Protein AF-A0A3A4ZX57-F1 (afdb_monomer)

Foldseek 3Di:
DVVVVVVVVLLVLLPPLSVVLVVLLVVLVVLLVVLVVLLVQQVPQADDLVVLLVCLVVLPQDPGDSHLSSQLSVQLSVVPDVDLVVSLVSSVVSLVVSLVVLCPCLVVLLVSLVVLLVSLQVQLVQLVVQLVVCCVPPNCPCVVSNVSSNSSSVSSNVSSNVSNVVSNVSSVVSVVSSVVVSVVSVVSSVVNNVSSVVVVVVVD

Radius of gyration: 26.68 Å; Cα contacts (8 Å, |Δi|>4): 225; chains: 1; bounding box: 60×40×77 Å

Secondary structure (DSSP, 8-state):
-HHHHHHHHHHHHT-TTHHHHHHHHHHHHHHHHHHHHHHHHHHHTPPPHHHHHHHHHH-PPPS-SSSHHHHHHHHHHHS--S-HHHHHHHHHHHHHHHHHHHHTTHHHHHHHHHHHHHHHHHHHHHHHHHHHHHHHHHGGG-HHHHHHHHHHHHHHHHHHHHHHHHHHHHHHHHHHHHHHHHHHHHHHHHHHHHHHHHHHHH--

Mean predicted aligned error: 5.82 Å

Sequence (204 aa):
MELFGKSIEYFMQGGWVMFPIALCSICMWTLIIERLRALRAMQRGDIEIQEAIAAVRGGAPPRATEGFRARLVRGFLEERSGYPALDRHILKNCALRERARLDERLATISALAAVAPLLGLLGTVIGMIETFNVISVFGTGNAKAMANGISVALITTETGLLVAIPGVFLASTLWRASARLKTQLDEDIVILDRVLRRAAVREV

Nearest PDB structures (foldseek):
  8odt-assembly1_E  TM=7.845E-01  e=1.639E-06  Escherichia coli K-12
  5sv0-assembly1_B  TM=7.472E-01  e=1.107E-04  Escherichia coli DH1
  6ye4-assembly1_C  TM=6.560E-01  e=3.084E-05  Serratia marcescens
  6tyi-assembly1_D  TM=7.604E-01  e=2.853E-04  Escherichia coli K-12
  5sv0-assembly2_J  TM=6.957E-01  e=1.180E-03  Escherichia coli DH1

Solvent-accessible surface area (backbone atoms only — not comparable to full-atom values): 10409 Å² total; per-residue (Å²): 114,70,68,60,55,54,52,52,54,55,47,62,54,23,44,78,55,40,54,60,43,49,52,44,43,53,55,34,52,52,52,49,54,52,48,54,50,49,56,48,42,29,62,73,43,39,63,54,70,69,56,50,52,48,24,70,73,69,70,47,69,60,89,49,70,58,4,57,59,23,41,37,50,37,53,28,62,75,66,54,71,84,43,62,75,58,37,50,51,44,42,52,52,34,46,53,52,53,51,50,62,55,50,61,64,49,65,57,36,42,48,39,22,61,44,25,39,54,50,6,50,51,24,28,56,52,15,48,51,51,23,51,51,44,36,74,76,52,43,84,78,51,56,68,62,34,50,48,18,50,48,16,14,50,46,22,32,54,51,11,41,66,47,14,56,60,33,46,53,51,36,54,52,50,50,53,51,30,53,54,53,44,53,52,50,56,54,50,50,57,54,51,47,52,51,50,53,55,52,51,65,71,79,108

Structure (mmCIF, N/CA/C/O backbone):
data_AF-A0A3A4ZX57-F1
#
_entry.id   AF-A0A3A4ZX57-F1
#
loop_
_atom_site.group_PDB
_atom_site.id
_atom_site.type_symbol
_atom_site.label_atom_id
_atom_site.label_alt_id
_atom_site.label_comp_id
_atom_site.label_asym_id
_atom_site.label_entity_id
_atom_site.label_seq_id
_atom_site.pdbx_PDB_ins_code
_atom_site.Cartn_x
_atom_site.Cartn_y
_atom_site.Cartn_z
_atom_site.occupancy
_atom_site.B_iso_or_equiv
_atom_site.auth_seq_id
_atom_site.auth_comp_id
_atom_site.auth_asym_id
_atom_site.auth_atom_id
_atom_site.pdbx_PDB_model_num
ATOM 1 N N . MET A 1 1 ? -13.254 -24.974 15.194 1.00 57.06 1 MET A N 1
ATOM 2 C CA . MET A 1 1 ? -14.475 -24.145 15.072 1.00 57.06 1 MET A CA 1
ATOM 3 C C . MET A 1 1 ? -14.725 -23.261 16.294 1.00 57.06 1 MET A C 1
ATOM 5 O O . MET A 1 1 ? -15.186 -22.147 16.102 1.00 57.06 1 MET A O 1
ATOM 9 N N . GLU A 1 2 ? -14.343 -23.666 17.511 1.00 66.56 2 GLU A N 1
ATOM 10 C CA . GLU A 1 2 ? -14.519 -22.844 18.729 1.00 66.56 2 GLU A CA 1
ATOM 11 C C . GLU A 1 2 ? -13.786 -21.490 18.712 1.00 66.56 2 GLU A C 1
ATOM 13 O O . GLU A 1 2 ? -14.330 -20.491 19.172 1.00 66.56 2 GLU A O 1
ATOM 18 N N . LEU A 1 3 ? -12.578 -21.427 18.137 1.00 67.25 3 LEU A N 1
ATOM 19 C CA . LEU A 1 3 ? -11.819 -20.173 18.001 1.00 67.25 3 LEU A CA 1
ATOM 20 C C . LEU A 1 3 ? -12.556 -19.133 17.146 1.00 67.25 3 LEU A C 1
ATOM 22 O O . LEU A 1 3 ? -12.563 -17.956 17.483 1.00 67.25 3 LEU A O 1
ATOM 26 N N . PHE A 1 4 ? -13.215 -19.573 16.072 1.00 70.38 4 PHE A N 1
ATOM 27 C CA . PHE A 1 4 ? -13.931 -18.682 15.158 1.00 70.38 4 PHE A CA 1
ATOM 28 C C . PHE A 1 4 ? -15.186 -18.095 15.818 1.00 70.38 4 PHE A C 1
ATOM 30 O O . PHE A 1 4 ? -15.464 -16.910 15.665 1.00 70.38 4 PHE A O 1
ATOM 37 N N . GLY A 1 5 ? -15.895 -18.905 16.613 1.00 70.81 5 GLY A N 1
ATOM 38 C CA . GLY A 1 5 ? -17.026 -18.443 17.421 1.00 70.81 5 GLY A CA 1
ATOM 39 C C . GLY A 1 5 ? -16.611 -17.384 18.445 1.00 70.81 5 GLY A C 1
ATOM 40 O O . GLY A 1 5 ? -17.227 -16.324 18.503 1.00 70.81 5 GLY A O 1
ATOM 41 N N . LYS A 1 6 ? -15.503 -17.615 19.165 1.00 76.62 6 LYS A N 1
ATOM 42 C CA . LYS A 1 6 ? -14.961 -16.643 20.131 1.00 76.62 6 LYS A CA 1
ATOM 43 C C . LYS A 1 6 ? -14.538 -15.323 19.479 1.00 76.62 6 LYS A C 1
ATOM 45 O O . LYS A 1 6 ? -14.761 -14.265 20.055 1.00 76.62 6 LYS A O 1
ATOM 50 N N . SER A 1 7 ? -13.959 -15.358 18.276 1.00 77.25 7 SER A N 1
ATOM 51 C CA . SER A 1 7 ? -13.586 -14.137 17.548 1.00 77.25 7 SER A CA 1
ATOM 52 C C . SER A 1 7 ? -14.797 -13.323 17.089 1.00 77.25 7 SER A C 1
ATOM 54 O O . SER A 1 7 ? -14.757 -12.098 17.150 1.00 77.25 7 SER A O 1
ATOM 56 N N . ILE A 1 8 ? -15.873 -13.984 16.647 1.00 78.75 8 ILE A N 1
ATOM 57 C CA . ILE A 1 8 ? -17.117 -13.304 16.257 1.00 78.75 8 ILE A CA 1
ATOM 58 C C . ILE A 1 8 ? -17.781 -12.673 17.482 1.00 78.75 8 ILE A C 1
ATOM 60 O O . ILE A 1 8 ? -18.197 -11.521 17.420 1.00 78.75 8 ILE A O 1
ATOM 64 N N . GLU A 1 9 ? -17.834 -13.389 18.603 1.00 79.81 9 GLU A N 1
ATOM 65 C CA . GLU A 1 9 ? -18.394 -12.863 19.849 1.00 79.81 9 GLU A CA 1
ATOM 66 C C . GLU A 1 9 ? -17.618 -11.630 20.340 1.00 79.81 9 GLU A C 1
ATOM 68 O O . GLU A 1 9 ? -18.220 -10.599 20.634 1.00 79.81 9 GLU A O 1
ATOM 73 N N . TYR A 1 10 ? -16.283 -11.687 20.313 1.00 82.56 10 TYR A N 1
ATOM 74 C CA . TYR A 1 10 ? -15.415 -10.546 20.621 1.00 82.56 10 TYR A CA 1
ATOM 75 C C . TYR A 1 10 ? -15.636 -9.369 19.651 1.00 82.56 10 TYR A C 1
ATOM 77 O O . TYR A 1 10 ? -15.699 -8.213 20.067 1.00 82.56 10 TYR A O 1
ATOM 85 N N . PHE A 1 11 ? -15.827 -9.645 18.356 1.00 85.00 11 PHE A N 1
ATOM 86 C CA . PHE A 1 11 ? -16.133 -8.616 17.359 1.00 85.00 11 PHE A CA 1
ATOM 87 C C . PHE A 1 11 ? -17.471 -7.922 17.634 1.00 85.00 11 PHE A C 1
ATOM 89 O O . PHE A 1 11 ? -17.565 -6.699 17.546 1.00 85.00 11 PHE A O 1
ATOM 96 N N . MET A 1 12 ? -18.503 -8.684 18.003 1.00 83.69 12 MET A N 1
ATOM 97 C CA . MET A 1 12 ? -19.822 -8.132 18.319 1.00 83.69 12 MET A CA 1
ATOM 98 C C . MET A 1 12 ? -19.813 -7.295 19.607 1.00 83.69 12 MET A C 1
ATOM 100 O O . MET A 1 12 ? -20.586 -6.344 19.711 1.00 83.69 12 MET A O 1
ATOM 104 N N . GLN A 1 13 ? -18.913 -7.587 20.553 1.00 86.00 13 GLN A N 1
ATOM 105 C CA . GLN A 1 13 ? -18.733 -6.790 21.772 1.00 86.00 13 GLN A CA 1
ATOM 106 C C . GLN A 1 13 ? -18.115 -5.409 21.518 1.00 86.00 13 GLN A C 1
ATOM 108 O O . GLN A 1 13 ? -18.373 -4.493 22.288 1.00 86.00 13 GLN A O 1
ATOM 113 N N . GLY A 1 14 ? -17.334 -5.220 20.450 1.00 83.81 14 GLY A N 1
ATOM 114 C CA . GLY A 1 14 ? -16.757 -3.913 20.099 1.00 83.81 14 GLY A CA 1
ATOM 115 C C . GLY A 1 14 ? -17.747 -2.935 19.445 1.00 83.81 14 GLY A C 1
ATOM 116 O O . GLY A 1 14 ? -17.379 -1.813 19.098 1.00 83.81 14 GLY A O 1
ATOM 117 N N . GLY A 1 15 ? -19.006 -3.337 19.256 1.00 88.56 15 GLY A N 1
ATOM 118 C CA . GLY A 1 15 ? -20.046 -2.488 18.681 1.00 88.56 15 GLY A CA 1
ATOM 119 C C . GLY A 1 15 ? -19.819 -2.140 17.204 1.00 88.56 15 GLY A C 1
ATOM 120 O O . GLY A 1 15 ? -19.064 -2.784 16.477 1.00 88.56 15 GLY A O 1
ATOM 121 N N . TRP A 1 16 ? -20.508 -1.101 16.729 1.00 90.31 16 TRP A N 1
ATOM 122 C CA . TRP A 1 16 ? -20.565 -0.774 15.298 1.00 90.31 16 TRP A CA 1
ATOM 123 C C . TRP A 1 16 ? -19.240 -0.242 14.719 1.00 90.31 16 TRP A C 1
ATOM 125 O O . TRP A 1 16 ? -19.002 -0.369 13.519 1.00 90.31 16 TRP A O 1
ATOM 135 N N . VAL A 1 17 ? -18.353 0.315 15.552 1.00 93.25 17 VAL A N 1
ATOM 136 C CA . VAL A 1 17 ? -17.039 0.859 15.143 1.00 93.25 17 VAL A CA 1
ATOM 137 C C . VAL A 1 17 ? -16.089 -0.243 14.653 1.00 93.25 17 VAL A C 1
ATOM 139 O O . VAL A 1 17 ? -15.146 0.012 13.904 1.00 93.25 17 VAL A O 1
ATOM 142 N N . MET A 1 18 ? -16.378 -1.500 14.981 1.00 94.00 18 MET A N 1
ATOM 143 C CA . MET A 1 18 ? -15.609 -2.644 14.500 1.00 94.00 18 MET A CA 1
ATOM 144 C C . MET A 1 18 ? -15.726 -2.843 12.984 1.00 94.00 18 MET A C 1
ATOM 146 O O . MET A 1 18 ? -14.760 -3.261 12.347 1.00 94.00 18 MET A O 1
ATOM 150 N N . PHE A 1 19 ? -16.861 -2.489 12.370 1.00 94.62 19 PHE A N 1
ATOM 151 C CA . PHE A 1 19 ? -17.052 -2.596 10.918 1.00 94.62 19 PHE A CA 1
ATOM 152 C C . PHE A 1 19 ? -16.100 -1.699 10.105 1.00 94.62 19 PHE A C 1
ATOM 154 O O . PHE A 1 19 ? -15.417 -2.229 9.223 1.00 94.62 19 PHE A O 1
ATOM 161 N N . PRO A 1 20 ? -15.977 -0.380 10.368 1.00 95.94 20 PRO A N 1
ATOM 162 C CA . PRO A 1 20 ? -15.007 0.452 9.660 1.00 95.94 20 PRO A CA 1
ATOM 163 C C . PRO A 1 20 ? -13.554 0.058 9.959 1.00 95.94 20 PRO A C 1
ATOM 165 O O . PRO A 1 20 ? -12.726 0.130 9.051 1.00 95.94 20 PRO A O 1
ATOM 168 N N . ILE A 1 21 ? -13.230 -0.418 11.173 1.00 95.56 21 ILE A N 1
ATOM 169 C CA . ILE A 1 21 ? -11.889 -0.95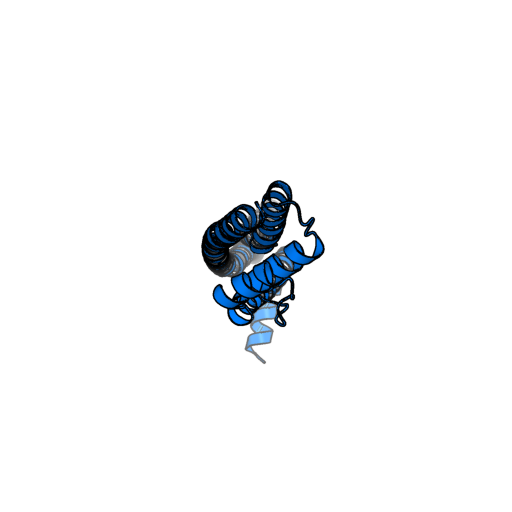7 11.479 1.00 9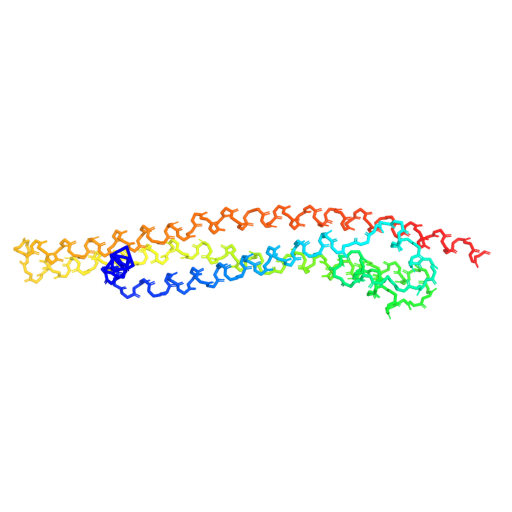5.56 21 ILE A CA 1
ATOM 170 C C . ILE A 1 21 ? -11.600 -2.199 10.623 1.00 95.56 21 ILE A C 1
ATOM 172 O O . ILE A 1 21 ? -10.527 -2.301 10.024 1.00 95.56 21 ILE A O 1
ATOM 176 N N . ALA A 1 22 ? -12.559 -3.121 10.509 1.00 95.62 22 ALA A N 1
ATOM 177 C CA . ALA A 1 22 ? -12.422 -4.316 9.682 1.00 95.62 22 ALA A CA 1
ATOM 178 C C . ALA A 1 22 ? -12.260 -3.970 8.197 1.00 95.62 22 ALA A C 1
ATOM 180 O O . ALA A 1 22 ? -11.372 -4.511 7.538 1.00 95.62 22 ALA A O 1
ATOM 181 N N . LEU A 1 23 ? -13.059 -3.030 7.682 1.00 96.81 23 LEU A N 1
ATOM 182 C CA . LEU A 1 23 ? -12.936 -2.548 6.307 1.00 96.81 23 LEU A CA 1
ATOM 183 C C . LEU A 1 23 ? -11.556 -1.924 6.060 1.00 96.81 23 LEU A C 1
ATOM 185 O O . LEU A 1 23 ? -10.888 -2.282 5.092 1.00 96.81 23 LEU A O 1
ATOM 189 N N . CYS A 1 24 ? -11.101 -1.052 6.965 1.00 96.94 24 CYS A N 1
ATOM 190 C CA . CYS A 1 24 ? -9.769 -0.451 6.911 1.00 96.94 24 CYS A CA 1
ATOM 191 C C . CYS A 1 24 ? -8.674 -1.529 6.865 1.00 96.94 24 CYS A C 1
ATOM 193 O O . CYS A 1 24 ? -7.793 -1.477 6.006 1.00 96.94 24 CYS A O 1
ATOM 195 N N . SER A 1 25 ? -8.777 -2.549 7.722 1.00 97.31 25 SER A N 1
ATOM 196 C CA . SER A 1 25 ? -7.850 -3.683 7.763 1.00 97.31 25 SER A CA 1
ATOM 197 C C . SER A 1 25 ? -7.823 -4.457 6.443 1.00 97.31 25 SER A C 1
ATOM 199 O O . SER A 1 25 ? -6.751 -4.659 5.872 1.00 97.31 25 SER A O 1
ATOM 201 N N . ILE A 1 26 ? -8.987 -4.837 5.906 1.00 97.69 26 ILE A N 1
ATOM 202 C CA . ILE A 1 26 ? -9.089 -5.591 4.647 1.00 97.69 26 ILE A CA 1
ATOM 203 C C . ILE A 1 26 ? -8.513 -4.780 3.481 1.00 97.69 26 ILE A C 1
ATOM 205 O O . ILE A 1 26 ? -7.695 -5.300 2.717 1.00 97.69 26 ILE A O 1
ATOM 209 N N . CYS A 1 27 ? -8.889 -3.504 3.353 1.00 97.88 27 CYS A N 1
ATOM 210 C CA . CYS A 1 27 ? -8.351 -2.614 2.326 1.00 97.88 27 CYS A CA 1
ATOM 211 C C . CYS A 1 27 ? -6.827 -2.485 2.443 1.00 97.88 27 CYS A C 1
ATOM 213 O O . CYS A 1 27 ? -6.113 -2.628 1.450 1.00 97.88 27 CYS A O 1
ATOM 215 N N . MET A 1 28 ? -6.316 -2.274 3.657 1.00 97.69 28 MET A N 1
ATOM 216 C CA . MET A 1 28 ? -4.887 -2.122 3.909 1.00 97.69 28 MET A CA 1
ATOM 217 C C . MET A 1 28 ? -4.111 -3.393 3.549 1.00 97.69 28 MET A C 1
ATOM 219 O O . MET A 1 28 ? -3.129 -3.318 2.812 1.00 97.69 28 MET A O 1
ATOM 223 N N . TRP A 1 29 ? -4.558 -4.564 4.010 1.00 97.62 29 TRP A N 1
ATOM 224 C CA . TRP A 1 29 ? -3.911 -5.842 3.702 1.00 97.62 29 TRP A CA 1
ATOM 225 C C . TRP A 1 29 ? -3.943 -6.166 2.210 1.00 97.62 29 TRP A C 1
ATOM 227 O O . TRP A 1 29 ? -2.938 -6.624 1.664 1.00 97.62 29 TRP A O 1
ATOM 237 N N . THR A 1 30 ? -5.055 -5.874 1.534 1.00 97.75 30 THR A N 1
ATOM 238 C CA . THR A 1 30 ? -5.180 -6.060 0.083 1.00 97.75 30 THR A CA 1
ATOM 239 C C . THR A 1 30 ? -4.142 -5.219 -0.662 1.00 97.75 30 THR A C 1
ATOM 241 O O . THR A 1 30 ? -3.372 -5.756 -1.461 1.00 97.75 30 THR A O 1
ATOM 244 N N . LEU A 1 31 ? -4.040 -3.926 -0.330 1.00 97.38 31 LEU A N 1
ATOM 245 C CA . LEU A 1 31 ? -3.064 -3.015 -0.936 1.00 97.38 31 LEU A CA 1
ATOM 246 C C . LEU A 1 31 ? -1.616 -3.407 -0.613 1.00 97.38 31 LEU A C 1
ATOM 248 O O . LEU A 1 31 ? -0.753 -3.330 -1.487 1.00 97.38 31 LEU A O 1
ATOM 252 N N . ILE A 1 32 ? -1.336 -3.864 0.612 1.00 97.25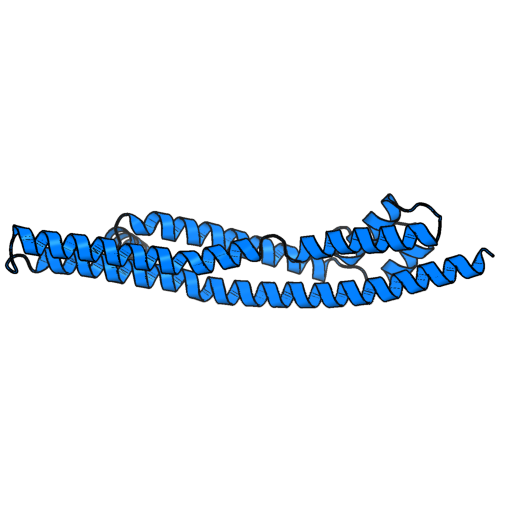 32 ILE A N 1
ATOM 253 C CA . ILE A 1 32 ? -0.007 -4.352 1.008 1.00 97.25 32 ILE A CA 1
ATOM 254 C C . ILE A 1 32 ? 0.402 -5.560 0.165 1.00 97.25 32 ILE A C 1
ATOM 256 O O . ILE A 1 32 ? 1.515 -5.588 -0.363 1.00 97.25 32 ILE A O 1
ATOM 260 N N . ILE A 1 33 ? -0.474 -6.560 0.033 1.00 96.88 33 ILE A N 1
ATOM 261 C CA . ILE A 1 33 ? -0.178 -7.787 -0.718 1.00 96.88 33 ILE A CA 1
ATOM 262 C C . ILE A 1 33 ? 0.045 -7.461 -2.192 1.00 96.88 33 ILE A C 1
ATOM 264 O O . ILE A 1 33 ? 1.017 -7.930 -2.788 1.00 96.88 33 ILE A O 1
ATOM 268 N N . GLU A 1 34 ? -0.829 -6.645 -2.773 1.00 95.69 34 GLU A N 1
ATOM 269 C CA . GLU A 1 34 ? -0.713 -6.221 -4.161 1.00 95.69 34 GLU A CA 1
ATOM 270 C C . GLU A 1 34 ? 0.594 -5.466 -4.406 1.00 95.69 34 GLU A C 1
ATOM 272 O O . GLU A 1 34 ? 1.339 -5.784 -5.336 1.00 95.69 34 GLU A O 1
ATOM 277 N N . ARG A 1 35 ? 0.942 -4.534 -3.513 1.00 95.31 35 ARG A N 1
ATOM 278 C CA . ARG A 1 35 ? 2.176 -3.759 -3.628 1.00 95.31 35 ARG A CA 1
ATOM 279 C C . ARG A 1 35 ? 3.424 -4.613 -3.458 1.00 95.31 35 ARG A C 1
ATOM 281 O O . ARG A 1 35 ? 4.397 -4.438 -4.189 1.00 95.31 35 ARG A O 1
ATOM 288 N N . LEU A 1 36 ? 3.397 -5.556 -2.520 1.00 94.69 36 LEU A N 1
ATOM 289 C CA . LEU A 1 36 ? 4.492 -6.490 -2.298 1.00 94.69 36 LEU A CA 1
ATOM 290 C C . LEU A 1 36 ? 4.722 -7.377 -3.526 1.00 94.69 36 LEU A C 1
ATOM 292 O O . LEU A 1 36 ? 5.870 -7.612 -3.901 1.00 94.69 36 LEU A O 1
ATOM 296 N N . ARG A 1 37 ? 3.645 -7.855 -4.164 1.00 93.12 37 ARG A N 1
ATOM 297 C CA . ARG A 1 37 ? 3.724 -8.623 -5.415 1.00 93.12 37 ARG A CA 1
ATOM 298 C C . ARG A 1 37 ? 4.259 -7.771 -6.559 1.00 93.12 37 ARG A C 1
ATOM 300 O O . ARG A 1 37 ? 5.189 -8.217 -7.221 1.00 93.12 37 ARG A O 1
ATOM 307 N N . ALA A 1 38 ? 3.749 -6.551 -6.729 1.00 91.56 38 ALA A N 1
ATOM 308 C CA . ALA A 1 38 ? 4.212 -5.627 -7.758 1.00 91.56 38 ALA A CA 1
ATOM 309 C C . ALA A 1 38 ? 5.719 -5.363 -7.628 1.00 91.56 38 ALA A C 1
ATOM 311 O O . ALA A 1 38 ? 6.467 -5.672 -8.547 1.00 91.56 38 ALA A O 1
ATOM 312 N N . LEU A 1 39 ? 6.201 -4.906 -6.466 1.00 90.88 39 LEU A N 1
ATOM 313 C CA . LEU A 1 39 ? 7.629 -4.623 -6.262 1.00 90.88 39 LEU A CA 1
ATOM 314 C C . LEU A 1 39 ? 8.517 -5.861 -6.464 1.00 90.88 39 LEU A C 1
ATOM 316 O O . LEU A 1 39 ? 9.602 -5.755 -7.034 1.00 90.88 39 LEU A O 1
ATOM 320 N N . ARG A 1 40 ? 8.059 -7.046 -6.038 1.00 89.38 40 ARG A N 1
ATOM 321 C CA . ARG A 1 40 ? 8.789 -8.304 -6.267 1.00 89.38 40 ARG A CA 1
ATOM 322 C C . ARG A 1 40 ? 8.837 -8.691 -7.744 1.00 89.38 40 ARG A C 1
ATOM 324 O O . ARG A 1 40 ? 9.888 -9.144 -8.190 1.00 89.38 40 ARG A O 1
ATOM 331 N N . ALA A 1 41 ? 7.744 -8.518 -8.486 1.00 87.12 41 ALA A N 1
ATOM 332 C CA . ALA A 1 41 ? 7.704 -8.766 -9.926 1.00 87.12 41 ALA A CA 1
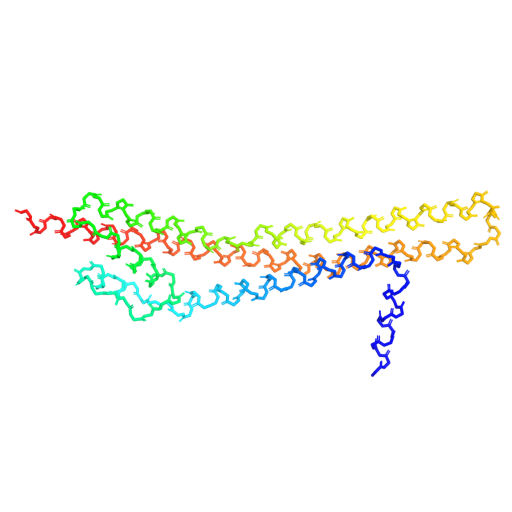ATOM 333 C C . ALA A 1 41 ? 8.648 -7.810 -10.672 1.00 87.12 41 ALA A C 1
ATOM 335 O O . ALA A 1 41 ? 9.449 -8.254 -11.489 1.00 87.12 41 ALA A O 1
ATOM 336 N N . MET A 1 42 ? 8.656 -6.527 -10.289 1.00 85.00 42 MET A N 1
ATOM 337 C CA . MET A 1 42 ? 9.559 -5.521 -10.859 1.00 85.00 42 MET A CA 1
ATOM 338 C C . MET A 1 42 ? 11.041 -5.807 -10.604 1.00 85.00 42 MET A C 1
ATOM 340 O O . MET A 1 42 ? 11.860 -5.408 -11.419 1.00 85.00 42 MET A O 1
ATOM 344 N N . GLN A 1 43 ? 11.387 -6.463 -9.491 1.00 82.38 43 GLN A N 1
ATOM 345 C CA . GLN A 1 43 ? 12.767 -6.852 -9.176 1.00 82.38 43 GLN A CA 1
ATOM 346 C C . GLN A 1 43 ? 13.194 -8.160 -9.839 1.00 82.38 43 GLN A C 1
ATOM 348 O O . GLN A 1 43 ? 14.318 -8.267 -10.314 1.00 82.38 43 GLN A O 1
ATOM 353 N N . ARG A 1 44 ? 12.333 -9.183 -9.819 1.00 79.88 44 ARG A N 1
ATOM 354 C CA . ARG A 1 44 ? 12.686 -10.523 -10.317 1.00 79.88 44 ARG A CA 1
ATOM 355 C C . ARG A 1 44 ? 12.583 -10.648 -11.830 1.00 79.88 44 ARG A C 1
ATOM 357 O O . ARG A 1 44 ? 13.312 -11.442 -12.406 1.00 79.88 44 ARG A O 1
ATOM 364 N N . GLY A 1 45 ? 11.667 -9.910 -12.448 1.00 71.94 45 GLY A N 1
ATOM 365 C CA . GLY A 1 45 ? 11.451 -9.919 -13.892 1.00 71.94 45 GLY A CA 1
ATOM 366 C C . GLY A 1 45 ? 12.280 -8.879 -14.639 1.00 71.94 45 GLY A C 1
ATOM 367 O O . GLY A 1 45 ? 11.932 -8.560 -15.776 1.00 71.94 45 GLY A O 1
ATOM 368 N N . ASP A 1 46 ? 13.300 -8.296 -14.001 1.00 83.75 46 ASP A N 1
ATOM 369 C CA . ASP A 1 46 ? 14.087 -7.236 -14.616 1.00 83.75 46 ASP A CA 1
ATOM 370 C C . ASP A 1 46 ? 15.294 -7.732 -15.391 1.00 83.75 46 ASP A C 1
ATOM 372 O O . ASP A 1 46 ? 15.911 -8.741 -15.057 1.00 83.75 46 ASP A O 1
ATOM 376 N N . ILE A 1 47 ? 15.614 -6.980 -16.438 1.00 87.44 47 ILE A N 1
ATOM 377 C CA . ILE A 1 47 ? 16.769 -7.232 -17.290 1.00 87.44 47 ILE A CA 1
ATOM 378 C C . ILE A 1 47 ? 18.047 -6.722 -16.629 1.00 87.44 47 ILE A C 1
ATOM 380 O O . ILE A 1 47 ? 18.045 -5.809 -15.794 1.00 87.44 47 ILE A O 1
ATOM 384 N N . GLU A 1 48 ? 19.177 -7.286 -17.038 1.00 91.56 48 GLU A N 1
ATOM 385 C CA . GLU A 1 48 ? 20.469 -6.736 -16.657 1.00 91.56 48 GLU A CA 1
ATOM 386 C C . GLU A 1 48 ? 20.717 -5.389 -17.344 1.00 91.56 48 GLU A C 1
ATOM 388 O O . GLU A 1 48 ? 20.261 -5.125 -18.459 1.00 91.56 48 GLU A O 1
ATOM 393 N N . ILE A 1 49 ? 21.519 -4.536 -16.703 1.00 91.31 49 ILE A N 1
ATOM 394 C CA . ILE A 1 49 ? 21.894 -3.234 -17.269 1.00 91.31 49 ILE A CA 1
ATOM 395 C C . ILE A 1 49 ? 22.597 -3.371 -18.631 1.00 91.31 49 ILE A C 1
ATOM 397 O O . ILE A 1 49 ? 22.450 -2.506 -19.489 1.00 91.31 49 ILE A O 1
ATOM 401 N N . GLN A 1 50 ? 23.321 -4.471 -18.873 1.00 90.81 50 GLN A N 1
ATOM 402 C CA . GLN A 1 50 ? 23.975 -4.721 -20.162 1.00 90.81 50 GLN A CA 1
ATOM 403 C C . GLN A 1 50 ? 22.962 -4.946 -21.288 1.00 90.81 50 GLN A C 1
ATOM 405 O O . GLN A 1 50 ? 23.128 -4.405 -22.381 1.00 90.81 50 GLN A O 1
ATOM 410 N N . GLU A 1 51 ? 21.883 -5.679 -21.009 1.00 90.12 51 GLU A N 1
ATOM 411 C CA . GLU A 1 51 ? 20.791 -5.885 -21.960 1.00 90.12 51 GLU A CA 1
ATOM 412 C C . GLU A 1 51 ? 20.039 -4.573 -22.219 1.00 90.12 51 GLU A C 1
ATOM 414 O O . GLU A 1 51 ? 19.751 -4.244 -23.369 1.00 90.12 51 GLU A O 1
ATOM 419 N N . ALA A 1 52 ? 19.824 -3.757 -21.182 1.00 91.12 52 ALA A N 1
ATOM 420 C CA . ALA A 1 52 ? 19.249 -2.420 -21.331 1.00 91.12 52 ALA A CA 1
ATOM 421 C C . ALA A 1 52 ? 20.113 -1.510 -22.229 1.00 91.12 52 ALA A C 1
ATOM 423 O O . ALA A 1 52 ? 19.595 -0.838 -23.124 1.00 91.12 52 ALA A O 1
ATOM 424 N N . ILE A 1 53 ? 21.439 -1.521 -22.047 1.00 92.94 53 ILE A N 1
ATOM 425 C CA . ILE A 1 53 ? 22.384 -0.783 -22.901 1.00 92.94 53 ILE A CA 1
ATOM 426 C C . ILE A 1 53 ? 22.323 -1.289 -24.347 1.00 92.94 53 ILE A C 1
ATOM 428 O O . ILE A 1 53 ? 22.330 -0.479 -25.278 1.00 92.94 53 ILE A O 1
ATOM 432 N N . ALA A 1 54 ? 22.281 -2.609 -24.547 1.00 90.75 54 ALA A N 1
ATOM 433 C CA . ALA A 1 54 ? 22.196 -3.217 -25.872 1.00 90.75 54 ALA A CA 1
ATOM 434 C C . ALA A 1 54 ? 20.897 -2.823 -26.589 1.00 90.75 54 ALA A C 1
ATOM 436 O O . ALA A 1 54 ? 20.946 -2.414 -27.747 1.00 90.75 54 ALA A O 1
ATOM 437 N N . ALA A 1 55 ? 19.765 -2.852 -25.885 1.00 91.12 55 ALA A N 1
ATOM 438 C CA . ALA A 1 55 ? 18.462 -2.449 -26.404 1.00 91.12 55 ALA A CA 1
ATOM 439 C C . ALA A 1 55 ? 18.419 -0.959 -26.789 1.00 91.12 55 ALA A C 1
ATOM 441 O O . ALA A 1 55 ? 17.986 -0.615 -27.888 1.00 91.12 55 ALA A O 1
ATOM 442 N N . VAL A 1 56 ? 18.954 -0.065 -25.949 1.00 90.56 56 VAL A N 1
ATOM 443 C CA . VAL A 1 56 ? 19.032 1.376 -26.262 1.00 90.56 56 VAL A CA 1
ATOM 444 C C . VAL A 1 56 ? 19.920 1.651 -27.482 1.00 90.56 56 VAL A C 1
ATOM 446 O O . VAL A 1 56 ? 19.587 2.498 -28.312 1.00 90.56 56 VAL A O 1
ATOM 449 N N . ARG A 1 57 ? 21.035 0.925 -27.637 1.00 88.38 57 ARG A N 1
ATOM 450 C CA . ARG A 1 57 ? 21.920 1.064 -28.806 1.00 88.38 57 ARG A CA 1
ATOM 451 C C . ARG A 1 57 ? 21.310 0.490 -30.080 1.00 88.38 57 ARG A C 1
ATOM 453 O O . ARG A 1 57 ? 21.359 1.148 -31.110 1.00 88.38 57 ARG A O 1
ATOM 460 N N . GLY A 1 58 ? 20.781 -0.728 -30.004 1.00 85.25 58 GLY A N 1
ATOM 461 C CA . GLY A 1 58 ? 20.289 -1.481 -31.157 1.00 85.25 58 GLY A CA 1
ATOM 462 C C . GLY A 1 58 ? 18.861 -1.139 -31.574 1.00 85.25 58 GLY A C 1
ATOM 463 O O . GLY A 1 58 ? 18.438 -1.553 -32.644 1.00 85.25 58 GLY A O 1
ATOM 464 N N . GLY A 1 59 ? 18.103 -0.421 -30.740 1.00 85.94 59 GLY A N 1
ATOM 465 C CA . GLY A 1 59 ? 16.704 -0.078 -31.011 1.00 85.94 59 GLY A CA 1
ATOM 466 C C . GLY A 1 59 ? 15.723 -1.245 -30.855 1.00 85.94 59 GLY A C 1
ATOM 467 O O . GLY A 1 59 ? 14.530 -1.069 -31.076 1.00 85.94 59 GLY A O 1
ATOM 468 N N . ALA A 1 60 ? 16.200 -2.430 -30.464 1.00 88.00 60 ALA A N 1
ATOM 469 C CA . ALA A 1 60 ? 15.360 -3.598 -30.239 1.00 88.00 60 ALA A CA 1
ATOM 470 C C . ALA A 1 60 ? 14.831 -3.604 -28.793 1.00 88.00 60 ALA A C 1
ATOM 472 O O . ALA A 1 60 ? 15.636 -3.559 -27.859 1.00 88.00 60 ALA A O 1
ATOM 473 N N . PRO A 1 61 ? 13.505 -3.675 -28.573 1.00 86.50 61 PRO A N 1
ATOM 474 C CA . PRO A 1 61 ? 12.945 -3.690 -27.229 1.00 86.50 61 PRO A CA 1
ATOM 475 C C . PRO A 1 61 ? 13.272 -5.002 -26.494 1.00 86.50 61 PRO A C 1
ATOM 477 O O . PRO A 1 61 ? 13.281 -6.071 -27.113 1.00 86.50 61 PRO A O 1
ATOM 480 N N . PRO A 1 62 ? 13.497 -4.951 -25.168 1.00 85.94 62 PRO A N 1
ATOM 481 C CA . PRO A 1 62 ? 13.742 -6.148 -24.373 1.00 85.94 62 PRO A CA 1
ATOM 482 C C . PRO A 1 62 ? 12.516 -7.074 -24.361 1.00 85.94 62 PRO A C 1
ATOM 484 O O . PRO A 1 62 ? 11.361 -6.624 -24.414 1.00 85.94 62 PRO A O 1
ATOM 487 N N . ARG A 1 63 ? 12.773 -8.387 -24.271 1.00 82.25 63 ARG A N 1
ATOM 488 C CA . ARG A 1 63 ? 11.720 -9.420 -24.221 1.00 82.25 63 ARG A CA 1
ATOM 489 C C . ARG A 1 63 ? 10.948 -9.397 -22.904 1.00 82.25 63 ARG A C 1
ATOM 491 O O . ARG A 1 63 ? 9.754 -9.682 -22.903 1.00 82.25 63 ARG A O 1
ATOM 498 N N . ALA A 1 64 ? 11.614 -9.056 -21.803 1.00 83.38 64 ALA A N 1
ATOM 499 C CA . ALA A 1 64 ? 10.957 -8.886 -20.516 1.00 83.38 64 ALA A CA 1
ATOM 500 C C . ALA A 1 64 ? 10.021 -7.665 -20.536 1.00 83.38 64 ALA A C 1
ATOM 502 O O . ALA A 1 64 ? 10.304 -6.655 -21.181 1.00 83.38 64 ALA A O 1
ATOM 503 N N . THR A 1 65 ? 8.905 -7.753 -19.816 1.00 79.88 65 THR A N 1
ATOM 504 C CA . THR A 1 65 ? 7.873 -6.700 -19.766 1.00 79.88 65 THR A CA 1
ATOM 505 C C . THR A 1 65 ? 7.594 -6.194 -18.352 1.00 79.88 65 THR A C 1
ATOM 507 O O . THR A 1 65 ? 7.083 -5.087 -18.184 1.00 79.88 65 THR A O 1
ATOM 510 N N . GLU A 1 66 ? 7.932 -6.976 -17.326 1.00 78.06 66 GLU A N 1
ATOM 511 C CA . GLU A 1 66 ? 7.556 -6.685 -15.937 1.00 78.06 66 GLU A CA 1
ATOM 512 C C . GLU A 1 66 ? 8.639 -5.948 -15.137 1.00 78.06 66 GLU A C 1
ATOM 514 O O . GLU A 1 66 ? 8.326 -5.286 -14.140 1.00 78.06 66 GLU A O 1
ATOM 519 N N . GLY A 1 67 ? 9.891 -6.024 -15.586 1.00 86.88 67 GLY A N 1
ATOM 520 C CA . GLY A 1 67 ? 11.040 -5.338 -15.006 1.00 86.88 67 GLY A CA 1
ATOM 521 C C . GLY A 1 67 ? 10.981 -3.818 -15.113 1.00 86.88 67 GLY A C 1
ATOM 522 O O . GLY A 1 67 ? 10.421 -3.276 -16.070 1.00 86.88 67 GLY A O 1
ATOM 523 N N . PHE A 1 68 ? 11.555 -3.108 -14.138 1.00 88.31 68 PHE A N 1
ATOM 524 C CA . PHE A 1 68 ? 11.582 -1.644 -14.188 1.00 88.31 68 PHE A CA 1
ATOM 525 C C . PHE A 1 68 ? 12.521 -1.116 -15.287 1.00 88.31 68 PHE A C 1
ATOM 527 O O . PHE A 1 68 ? 12.130 -0.192 -16.002 1.00 88.31 68 PHE A O 1
ATOM 534 N N . ARG A 1 69 ? 13.700 -1.723 -15.509 1.00 91.62 69 ARG A N 1
ATOM 535 C CA . ARG A 1 69 ? 14.579 -1.374 -16.642 1.00 91.62 69 ARG A CA 1
ATOM 536 C C . ARG A 1 69 ? 13.941 -1.748 -17.962 1.00 91.62 69 ARG A C 1
ATOM 538 O O . ARG A 1 69 ? 13.993 -0.969 -18.910 1.00 91.62 69 ARG A O 1
ATOM 545 N N . ALA A 1 70 ? 13.312 -2.919 -18.020 1.00 91.25 70 ALA A N 1
ATOM 546 C CA . ALA A 1 70 ? 12.643 -3.379 -19.229 1.00 91.25 70 ALA A CA 1
ATOM 547 C C . ALA A 1 70 ? 11.535 -2.405 -19.671 1.00 91.25 70 ALA A C 1
ATOM 549 O O . ALA A 1 70 ? 11.480 -2.018 -20.841 1.00 91.25 70 ALA A O 1
ATOM 550 N N . ARG A 1 71 ? 10.706 -1.939 -18.726 1.00 91.38 71 ARG A N 1
ATOM 551 C CA . ARG A 1 71 ? 9.697 -0.900 -18.978 1.00 91.38 71 ARG A CA 1
ATOM 552 C C . ARG A 1 71 ? 10.306 0.453 -19.325 1.00 91.38 71 ARG A C 1
ATOM 554 O O . ARG A 1 71 ? 9.829 1.079 -20.267 1.00 91.38 71 ARG A O 1
ATOM 561 N N . LEU A 1 72 ? 11.350 0.885 -18.614 1.00 93.94 72 LEU A N 1
ATOM 562 C CA . LEU A 1 72 ? 12.043 2.143 -18.899 1.00 93.94 72 LEU A CA 1
ATOM 563 C C . LEU A 1 72 ? 12.549 2.184 -20.344 1.00 93.94 72 LEU A C 1
ATOM 565 O O . LEU A 1 72 ? 12.269 3.133 -21.072 1.00 93.94 72 LEU A O 1
ATOM 569 N N . VAL A 1 73 ? 13.285 1.149 -20.756 1.00 94.00 73 VAL A N 1
ATOM 570 C CA . VAL A 1 73 ? 13.875 1.072 -22.095 1.00 94.00 73 VAL A CA 1
ATOM 571 C C . VAL A 1 73 ? 12.792 0.959 -23.157 1.00 94.00 73 VAL A C 1
ATOM 573 O O . VAL A 1 73 ? 12.882 1.631 -24.178 1.00 94.00 73 VAL A O 1
ATOM 576 N N . ARG A 1 74 ? 11.751 0.154 -22.922 1.00 93.06 74 ARG A N 1
ATOM 577 C CA . ARG A 1 74 ? 10.625 0.036 -23.852 1.00 93.06 74 ARG A CA 1
ATOM 578 C C . ARG A 1 74 ? 9.921 1.379 -24.060 1.00 93.06 74 ARG A C 1
ATOM 580 O O . ARG A 1 74 ? 9.785 1.794 -25.203 1.00 93.06 74 ARG A O 1
ATOM 587 N N . GLY A 1 75 ? 9.564 2.080 -22.982 1.00 92.38 75 GLY A N 1
ATOM 588 C CA . GLY A 1 75 ? 8.939 3.403 -23.077 1.00 92.38 75 GLY A CA 1
ATOM 589 C C . GLY A 1 75 ? 9.842 4.432 -23.763 1.00 92.38 75 GLY A C 1
ATOM 590 O O . GLY A 1 75 ? 9.376 5.218 -24.579 1.00 92.38 75 GLY A O 1
ATOM 591 N N . PHE A 1 76 ? 11.154 4.377 -23.508 1.00 94.94 76 PHE A N 1
ATOM 592 C CA . PHE A 1 76 ? 12.119 5.213 -24.220 1.00 94.94 76 PHE A CA 1
ATOM 593 C C . PHE A 1 76 ? 12.153 4.914 -25.726 1.00 94.94 76 PHE A C 1
ATOM 595 O O . PHE A 1 76 ? 12.160 5.846 -26.520 1.00 94.94 76 PHE A O 1
ATOM 602 N N . LEU A 1 77 ? 12.184 3.638 -26.125 1.00 93.31 77 LEU A N 1
ATOM 603 C CA . LEU A 1 77 ? 12.236 3.239 -27.534 1.00 93.31 77 LEU A CA 1
ATOM 604 C C . LEU A 1 77 ? 10.950 3.593 -28.293 1.00 93.31 77 LEU A C 1
ATOM 606 O O . LEU A 1 77 ? 11.034 3.946 -29.464 1.00 93.31 77 LEU A O 1
ATOM 610 N N . GLU A 1 78 ? 9.792 3.532 -27.633 1.00 92.94 78 GLU A N 1
ATOM 611 C CA . GLU A 1 78 ? 8.498 3.941 -28.200 1.00 92.94 78 GLU A CA 1
ATOM 612 C C . GLU A 1 78 ? 8.431 5.450 -28.485 1.00 92.94 78 GLU A C 1
ATOM 614 O O . GLU A 1 78 ? 7.830 5.865 -29.471 1.00 92.94 78 GLU A O 1
ATOM 619 N N . GLU A 1 79 ? 9.072 6.271 -27.649 1.00 93.12 79 GLU A N 1
ATOM 620 C CA . GLU A 1 79 ? 9.092 7.734 -27.786 1.00 93.12 79 GLU A CA 1
ATOM 621 C C . GLU A 1 79 ? 10.361 8.266 -28.475 1.00 93.12 79 GLU A C 1
ATOM 623 O O . GLU A 1 79 ? 10.527 9.480 -28.609 1.00 93.12 79 GLU A O 1
ATOM 628 N N . ARG A 1 80 ? 11.280 7.387 -28.897 1.00 91.19 80 ARG A N 1
ATOM 629 C CA . ARG A 1 80 ? 12.599 7.779 -29.407 1.00 91.19 80 ARG A CA 1
ATOM 630 C C . ARG A 1 80 ? 12.475 8.622 -30.676 1.00 91.19 80 ARG A C 1
ATOM 632 O O . ARG A 1 80 ? 11.866 8.211 -31.658 1.00 91.19 80 ARG A O 1
ATOM 639 N N . SER A 1 81 ? 13.125 9.783 -30.668 1.00 89.00 81 SER A N 1
ATOM 640 C CA . SER A 1 81 ? 13.066 10.765 -31.756 1.00 89.00 81 SER A CA 1
ATOM 641 C C . SER A 1 81 ? 14.220 10.650 -32.754 1.00 89.00 81 SER A C 1
ATOM 643 O O . SER A 1 81 ? 14.124 11.163 -33.864 1.00 89.00 81 SER A O 1
ATOM 645 N N . GLY A 1 82 ? 15.332 10.028 -32.345 1.00 85.56 82 GLY A N 1
ATOM 646 C CA . GLY A 1 82 ? 16.573 9.971 -33.122 1.00 85.56 82 GLY A CA 1
ATOM 647 C C . GLY A 1 82 ? 17.464 11.207 -32.957 1.00 85.56 82 GLY A C 1
ATOM 648 O O . GLY A 1 82 ? 18.635 11.161 -33.318 1.00 85.56 82 GLY A O 1
ATOM 649 N N . TYR A 1 83 ? 16.966 12.290 -32.353 1.00 88.19 83 TYR A N 1
ATOM 650 C CA . TYR A 1 83 ? 17.768 13.474 -32.049 1.00 88.19 83 TYR A CA 1
ATOM 651 C C . TYR A 1 83 ? 18.442 13.329 -30.677 1.00 88.19 83 TYR A C 1
ATOM 653 O O . TYR A 1 83 ? 17.744 13.295 -29.658 1.00 88.19 83 TYR A O 1
ATOM 661 N N . PRO A 1 84 ? 19.787 13.340 -30.579 1.00 85.62 84 PRO A N 1
ATOM 662 C CA . PRO A 1 84 ? 20.474 13.013 -29.328 1.00 85.62 84 PRO A CA 1
ATOM 663 C C . PRO A 1 84 ? 20.135 13.909 -28.132 1.00 85.62 84 PRO A C 1
ATOM 665 O O . PRO A 1 84 ? 20.134 13.459 -26.986 1.00 85.62 84 PRO A O 1
ATOM 668 N N . ALA A 1 85 ? 19.863 15.194 -28.370 1.00 87.00 85 ALA A N 1
ATOM 669 C CA . ALA A 1 85 ? 19.467 16.108 -27.305 1.00 87.00 85 ALA A CA 1
ATOM 670 C C . ALA A 1 85 ? 18.072 15.767 -26.759 1.00 87.00 85 ALA A C 1
ATOM 672 O O . ALA A 1 85 ? 17.896 15.738 -25.540 1.00 87.00 85 ALA A O 1
ATOM 673 N N . LEU A 1 86 ? 17.121 15.470 -27.650 1.00 90.56 86 LEU A N 1
ATOM 674 C CA . LEU A 1 86 ? 15.732 15.174 -27.313 1.00 90.56 86 LEU A CA 1
ATOM 675 C C . LEU A 1 86 ? 15.585 13.778 -26.694 1.00 90.56 86 LEU A C 1
ATOM 677 O O . LEU A 1 86 ? 14.920 13.640 -25.671 1.00 90.56 86 LEU A O 1
ATOM 681 N N . ASP A 1 87 ? 16.299 12.776 -27.211 1.00 92.81 87 ASP A N 1
ATOM 682 C CA . ASP A 1 87 ? 16.297 11.406 -26.680 1.00 92.81 87 ASP A CA 1
ATOM 683 C C . ASP A 1 87 ? 16.725 11.354 -25.199 1.00 92.81 87 ASP A C 1
ATOM 685 O O . ASP A 1 87 ? 16.148 10.618 -24.400 1.00 92.81 87 ASP A O 1
ATOM 689 N 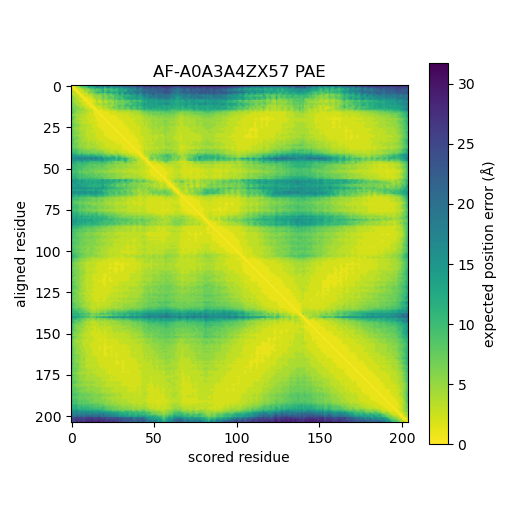N . ARG A 1 88 ? 17.670 12.201 -24.767 1.00 92.69 88 ARG A N 1
ATOM 690 C CA . ARG A 1 88 ? 18.027 12.307 -23.336 1.00 92.69 88 ARG A CA 1
ATOM 691 C C . ARG A 1 88 ? 16.886 12.853 -22.480 1.00 92.69 88 ARG A C 1
ATOM 693 O O . ARG A 1 88 ? 16.713 12.420 -21.340 1.00 92.69 88 ARG A O 1
ATOM 700 N N . HIS A 1 89 ? 16.123 13.815 -22.999 1.00 93.88 89 HIS A N 1
ATOM 701 C CA . HIS A 1 89 ? 14.947 14.335 -22.302 1.00 93.88 89 HIS A CA 1
ATOM 702 C C . HIS A 1 89 ? 13.841 13.281 -22.227 1.00 93.88 89 HIS A C 1
ATOM 704 O O . HIS A 1 89 ? 13.260 13.100 -21.159 1.00 93.88 89 HIS A O 1
ATOM 710 N N . ILE A 1 90 ? 13.617 12.533 -23.309 1.00 94.94 90 ILE A N 1
ATOM 711 C CA . ILE A 1 90 ? 12.662 11.418 -23.352 1.00 94.94 90 ILE A CA 1
ATOM 712 C C . ILE A 1 90 ? 13.032 10.348 -22.318 1.00 94.94 90 ILE A C 1
ATOM 714 O O . ILE A 1 90 ? 12.184 9.954 -21.520 1.00 94.94 90 ILE A O 1
ATOM 718 N N . LEU A 1 91 ? 14.305 9.938 -22.253 1.00 94.81 91 LEU A N 1
ATOM 719 C CA . LEU A 1 91 ? 14.785 8.964 -21.266 1.00 94.81 91 LEU A CA 1
ATOM 720 C C . LEU A 1 91 ? 14.499 9.423 -19.828 1.00 94.81 91 LEU A C 1
ATOM 722 O O . LEU A 1 91 ? 13.960 8.660 -19.025 1.00 94.81 91 LEU A O 1
ATOM 726 N N . LYS A 1 92 ? 14.822 10.681 -19.504 1.00 94.81 92 LYS A N 1
ATOM 727 C CA . LYS A 1 92 ? 14.544 11.260 -18.180 1.00 94.81 92 LYS A CA 1
ATOM 728 C C . LYS A 1 92 ? 13.047 11.311 -17.881 1.00 94.81 92 LYS A C 1
ATOM 730 O O . LYS A 1 92 ? 12.646 10.988 -16.766 1.00 94.81 92 LYS A O 1
ATOM 735 N N . ASN A 1 93 ? 12.220 11.666 -18.861 1.00 95.25 93 ASN A N 1
ATOM 736 C CA . ASN A 1 93 ? 10.766 11.686 -18.707 1.00 95.25 93 ASN A CA 1
ATOM 737 C C . ASN A 1 93 ? 10.200 10.282 -18.457 1.00 95.25 93 ASN A C 1
ATOM 739 O O . ASN A 1 93 ? 9.379 10.109 -17.556 1.00 95.25 93 ASN A O 1
ATOM 743 N N . CYS A 1 94 ? 10.670 9.268 -19.187 1.00 94.69 94 CYS A N 1
ATOM 744 C CA . CYS A 1 94 ? 10.289 7.873 -18.957 1.00 94.69 94 CYS A CA 1
ATOM 745 C C . CYS A 1 94 ? 10.683 7.416 -17.548 1.00 94.69 94 CYS A C 1
ATOM 747 O O . CYS A 1 94 ? 9.881 6.809 -16.837 1.00 94.69 94 CYS A O 1
ATOM 749 N N . ALA A 1 95 ? 11.882 7.785 -17.097 1.00 94.38 95 ALA A N 1
ATOM 750 C CA . ALA A 1 95 ? 12.337 7.467 -15.754 1.00 94.38 95 ALA A CA 1
ATOM 751 C C . ALA A 1 95 ? 11.511 8.149 -14.657 1.00 94.38 95 ALA A C 1
ATOM 753 O O . ALA A 1 95 ? 11.228 7.527 -13.637 1.00 94.38 95 ALA A O 1
ATOM 754 N N . LEU A 1 96 ? 11.055 9.390 -14.862 1.00 94.12 96 LEU A N 1
ATOM 755 C CA . LEU A 1 96 ? 10.138 10.050 -13.927 1.00 94.12 96 LEU A CA 1
ATOM 756 C C . LEU A 1 96 ? 8.815 9.282 -13.783 1.00 94.12 96 LEU A C 1
ATOM 758 O O . LEU A 1 96 ? 8.312 9.141 -12.666 1.00 94.12 96 LEU A O 1
ATOM 762 N N . ARG A 1 97 ? 8.276 8.734 -14.882 1.00 93.38 97 ARG A N 1
ATOM 763 C CA . ARG A 1 97 ? 7.058 7.904 -14.843 1.00 93.38 97 ARG A CA 1
ATOM 764 C C . ARG A 1 97 ? 7.289 6.602 -14.075 1.00 93.38 97 ARG A C 1
ATOM 766 O O . ARG A 1 97 ? 6.484 6.259 -13.210 1.00 93.38 97 ARG A O 1
ATOM 773 N N . GLU A 1 98 ? 8.399 5.907 -14.327 1.00 92.19 98 GLU A N 1
ATOM 774 C CA . GLU A 1 98 ? 8.739 4.688 -13.577 1.00 92.19 98 GLU A CA 1
ATOM 775 C C . GLU A 1 98 ? 9.014 4.991 -12.093 1.00 92.19 98 GLU A C 1
ATOM 777 O O . GLU A 1 98 ? 8.557 4.261 -11.215 1.00 92.19 98 GLU A O 1
ATOM 782 N N . ARG A 1 99 ? 9.649 6.126 -11.778 1.00 93.50 99 ARG A N 1
ATOM 783 C CA . ARG A 1 99 ? 9.863 6.581 -10.396 1.00 93.50 99 ARG A CA 1
ATOM 784 C C . ARG A 1 99 ? 8.548 6.796 -9.648 1.00 93.50 99 ARG A C 1
ATOM 786 O O . ARG A 1 99 ? 8.450 6.401 -8.488 1.00 93.50 99 ARG A O 1
ATOM 793 N N . ALA A 1 100 ? 7.546 7.392 -10.296 1.00 92.31 100 ALA A N 1
ATOM 794 C CA . ALA A 1 100 ? 6.214 7.564 -9.714 1.00 92.31 100 ALA A CA 1
ATOM 795 C C . ALA A 1 100 ? 5.514 6.212 -9.484 1.00 92.31 100 ALA A C 1
ATOM 797 O O . ALA A 1 100 ? 4.920 5.989 -8.428 1.00 92.31 100 ALA A O 1
ATOM 798 N N . ARG A 1 101 ? 5.655 5.263 -10.420 1.00 90.75 101 ARG A N 1
ATOM 799 C CA . ARG A 1 101 ? 5.131 3.892 -10.276 1.00 90.75 101 ARG A CA 1
ATOM 800 C C . ARG A 1 101 ? 5.736 3.143 -9.093 1.00 90.75 101 ARG A C 1
ATOM 802 O O . ARG A 1 101 ? 5.047 2.319 -8.491 1.00 90.75 101 ARG A O 1
ATOM 809 N N . LEU A 1 102 ? 6.986 3.430 -8.716 1.00 91.94 102 LEU A N 1
ATOM 810 C CA . LEU A 1 102 ? 7.640 2.851 -7.533 1.00 91.94 102 LEU A CA 1
ATOM 811 C C . LEU A 1 102 ? 7.036 3.331 -6.196 1.00 91.94 102 LEU A C 1
ATOM 813 O O . LEU A 1 102 ? 7.133 2.607 -5.203 1.00 91.94 102 LEU A O 1
ATOM 817 N N . ASP A 1 103 ? 6.311 4.450 -6.173 1.00 93.19 103 ASP A N 1
ATOM 818 C CA . ASP A 1 103 ? 5.618 4.951 -4.972 1.00 93.19 103 ASP A CA 1
ATOM 819 C C . ASP A 1 103 ? 4.117 4.683 -4.925 1.00 93.19 103 ASP A C 1
ATOM 821 O O . ASP A 1 103 ? 3.476 4.939 -3.902 1.00 93.19 103 ASP A O 1
ATOM 825 N N . GLU A 1 104 ? 3.542 4.183 -6.015 1.00 92.44 104 GLU A N 1
ATOM 826 C CA . GLU A 1 104 ? 2.098 4.012 -6.137 1.00 92.44 104 GLU A CA 1
ATOM 827 C C . GLU A 1 104 ? 1.521 3.261 -4.924 1.00 92.44 104 GLU A C 1
ATOM 829 O O . GLU A 1 104 ? 2.042 2.222 -4.515 1.00 92.44 104 GLU A O 1
ATOM 834 N N . ARG A 1 105 ? 0.438 3.794 -4.343 1.00 93.62 105 ARG A N 1
ATOM 835 C CA . ARG A 1 105 ? -0.311 3.227 -3.199 1.00 93.62 105 ARG A CA 1
ATOM 836 C C . ARG A 1 105 ? 0.431 3.192 -1.858 1.00 93.62 105 ARG A C 1
ATOM 838 O O . ARG A 1 105 ? -0.212 2.912 -0.850 1.00 93.62 105 ARG A O 1
ATOM 845 N N . LEU A 1 106 ? 1.725 3.528 -1.787 1.00 95.12 106 LEU A N 1
ATOM 846 C CA . LEU A 1 106 ? 2.457 3.560 -0.511 1.00 95.12 106 LEU A CA 1
ATOM 847 C C . LEU A 1 106 ? 1.867 4.583 0.462 1.00 95.12 106 LEU A C 1
ATOM 849 O O . LEU A 1 106 ? 1.664 4.270 1.633 1.00 95.12 106 LEU A O 1
ATOM 853 N N . ALA A 1 107 ? 1.528 5.775 -0.037 1.00 95.88 107 ALA A N 1
ATOM 854 C CA . ALA A 1 107 ? 0.882 6.813 0.762 1.00 95.88 107 ALA A CA 1
ATOM 855 C C . ALA A 1 107 ? -0.485 6.357 1.300 1.00 95.88 107 ALA A C 1
ATOM 857 O O . ALA A 1 107 ? -0.789 6.568 2.470 1.00 95.88 107 ALA A O 1
ATOM 858 N N . THR A 1 108 ? -1.282 5.670 0.476 1.00 96.88 108 THR A N 1
ATOM 859 C CA . THR A 1 108 ? -2.590 5.130 0.874 1.00 96.88 108 THR A CA 1
ATOM 860 C C . THR A 1 108 ? -2.455 4.064 1.959 1.00 96.88 108 THR A C 1
ATOM 862 O O . THR A 1 108 ? -3.196 4.097 2.935 1.00 96.88 108 THR A O 1
ATOM 865 N N . ILE A 1 109 ? -1.483 3.151 1.840 1.00 97.12 109 ILE A N 1
ATOM 866 C CA . ILE A 1 109 ? -1.210 2.139 2.872 1.00 97.12 109 ILE A CA 1
ATOM 867 C C . ILE A 1 109 ? -0.813 2.819 4.190 1.00 97.12 109 ILE A C 1
ATOM 869 O O . ILE A 1 109 ? -1.353 2.477 5.241 1.00 97.12 109 ILE A O 1
ATOM 873 N N . SER A 1 110 ? 0.093 3.802 4.139 1.00 97.38 110 SER A N 1
ATOM 874 C CA . SER A 1 110 ? 0.497 4.576 5.318 1.00 97.38 110 SER A CA 1
ATOM 875 C C . SER A 1 110 ? -0.682 5.313 5.959 1.00 97.38 110 SER A C 1
ATOM 877 O O . SER A 1 110 ? -0.797 5.320 7.182 1.00 97.38 110 SER A O 1
ATOM 879 N N . ALA A 1 111 ? -1.578 5.886 5.152 1.00 97.75 111 ALA A N 1
ATOM 880 C CA . ALA A 1 111 ? -2.775 6.559 5.641 1.00 97.75 111 ALA A CA 1
ATOM 881 C C . ALA A 1 111 ? -3.734 5.583 6.338 1.00 97.75 111 ALA A C 1
ATOM 883 O O . ALA A 1 111 ? -4.177 5.864 7.446 1.00 97.75 111 ALA A O 1
ATOM 884 N N . LEU A 1 112 ? -4.008 4.414 5.750 1.00 97.69 112 LEU A N 1
ATOM 885 C CA . LEU A 1 112 ? -4.875 3.400 6.368 1.00 97.69 112 LEU A CA 1
ATOM 886 C C . LEU A 1 112 ? -4.306 2.899 7.703 1.00 97.69 112 LEU A C 1
ATOM 888 O O . LEU A 1 112 ? -5.034 2.814 8.692 1.00 97.69 112 LEU A O 1
ATOM 892 N N . ALA A 1 113 ? -2.995 2.655 7.758 1.00 97.44 113 ALA A N 1
ATOM 893 C CA . ALA A 1 113 ? -2.315 2.266 8.990 1.00 97.44 113 ALA A CA 1
ATOM 894 C C . ALA A 1 113 ? -2.409 3.350 10.082 1.00 97.44 113 ALA A C 1
ATOM 896 O O . ALA A 1 113 ? -2.519 3.020 11.260 1.00 97.44 113 ALA A O 1
ATOM 897 N N . ALA A 1 114 ? -2.402 4.631 9.698 1.00 97.56 114 ALA A N 1
ATOM 898 C CA . ALA A 1 114 ? -2.568 5.760 10.614 1.00 97.56 114 ALA A CA 1
ATOM 899 C C . ALA A 1 114 ? -4.032 6.010 11.021 1.00 97.56 114 ALA A C 1
ATOM 901 O O . ALA A 1 114 ? -4.281 6.501 12.119 1.00 97.56 114 ALA A O 1
ATOM 902 N N . VAL A 1 115 ? -5.005 5.660 10.174 1.00 97.75 115 VAL A N 1
ATOM 903 C CA . VAL A 1 115 ? -6.444 5.809 10.454 1.00 97.75 115 VAL A CA 1
ATOM 904 C C . VAL A 1 115 ? -6.968 4.706 11.377 1.00 97.75 115 VAL A C 1
ATOM 906 O O . VAL A 1 115 ? -7.812 4.980 12.226 1.00 97.75 115 VAL A O 1
ATOM 909 N N . ALA A 1 116 ? -6.456 3.476 11.273 1.00 97.25 116 ALA A N 1
ATOM 910 C CA . ALA A 1 116 ? -6.865 2.355 12.127 1.00 97.25 116 ALA A CA 1
ATOM 911 C C . ALA A 1 116 ? -6.873 2.649 13.653 1.00 97.25 116 ALA A C 1
ATOM 913 O O . ALA A 1 116 ? -7.897 2.388 14.288 1.00 97.25 116 ALA A O 1
ATOM 914 N N . PRO A 1 117 ? -5.821 3.232 14.267 1.00 97.62 117 PRO A N 1
ATOM 915 C CA . PRO A 1 117 ? -5.837 3.557 15.694 1.00 97.62 117 PRO A CA 1
ATOM 916 C C . PRO A 1 117 ? -6.757 4.743 16.015 1.00 97.62 117 PRO A C 1
ATOM 918 O O . PRO A 1 117 ? -7.326 4.789 17.102 1.00 97.62 117 PRO A O 1
ATOM 921 N N . LEU A 1 118 ? -6.959 5.675 15.075 1.00 98.00 118 LEU A N 1
ATOM 922 C CA . LEU A 1 118 ? -7.902 6.788 15.242 1.00 98.00 118 LEU A CA 1
ATOM 923 C C . LEU A 1 118 ? -9.354 6.295 15.272 1.00 98.00 118 LEU A C 1
ATOM 925 O O . LEU A 1 118 ? -10.155 6.806 16.050 1.00 98.00 118 LEU A O 1
ATOM 929 N N . LEU A 1 119 ? -9.688 5.270 14.479 1.00 96.81 119 LEU A N 1
ATOM 930 C CA . LEU A 1 119 ? -10.985 4.591 14.558 1.00 96.81 119 LEU A CA 1
ATOM 931 C C . LEU A 1 119 ? -11.165 3.865 15.899 1.00 96.81 119 LEU A C 1
ATOM 933 O O . LEU A 1 119 ? -12.247 3.915 16.474 1.00 96.81 119 LEU A O 1
ATOM 937 N N . GLY A 1 120 ? -10.110 3.239 16.428 1.00 96.00 120 GLY A N 1
ATOM 938 C CA . GLY A 1 120 ? -10.141 2.646 17.769 1.00 96.00 120 GLY A CA 1
ATOM 939 C C . GLY A 1 120 ? -10.378 3.689 18.866 1.00 96.00 120 GLY A C 1
ATOM 940 O O . GLY A 1 120 ? -11.241 3.508 19.720 1.00 96.00 120 GLY A O 1
ATOM 941 N N . LEU A 1 121 ? -9.688 4.830 18.784 1.00 97.06 121 LEU A N 1
ATOM 942 C CA . LEU A 1 121 ? -9.902 5.969 19.679 1.00 97.06 121 LEU A CA 1
ATOM 943 C C . LEU A 1 121 ? -11.326 6.540 19.562 1.00 97.06 121 LEU A C 1
ATOM 945 O O . LEU A 1 121 ? -11.927 6.905 20.564 1.00 97.06 121 LEU A O 1
ATOM 949 N N . LEU A 1 122 ? -11.906 6.593 18.362 1.00 96.19 122 LEU A N 1
ATOM 950 C CA . LEU A 1 122 ? -13.311 6.977 18.197 1.00 96.19 122 LEU A CA 1
ATOM 951 C C . LEU A 1 122 ? -14.244 6.015 18.953 1.00 96.19 122 LEU A C 1
ATOM 953 O O . LEU A 1 122 ? -15.196 6.455 19.597 1.00 96.19 122 LEU A O 1
ATOM 957 N N . GLY A 1 123 ? -13.945 4.715 18.915 1.00 95.12 123 GLY A N 1
ATOM 958 C CA . GLY A 1 123 ? -14.664 3.700 19.680 1.00 95.12 123 GLY A CA 1
ATOM 959 C C . GLY A 1 123 ? -14.617 3.933 21.190 1.00 95.12 123 GLY A C 1
ATOM 960 O O . GLY A 1 123 ? -15.634 3.740 21.860 1.00 95.12 123 GLY A O 1
ATOM 961 N N . THR A 1 124 ? -13.504 4.445 21.730 1.00 95.75 124 THR A N 1
ATOM 962 C CA . THR A 1 124 ? -13.432 4.771 23.166 1.00 95.75 124 THR A CA 1
ATOM 963 C C . THR A 1 124 ? -14.317 5.930 23.542 1.00 95.75 124 THR A C 1
ATOM 965 O O . THR A 1 124 ? -15.011 5.861 24.553 1.00 95.75 124 THR A O 1
ATOM 968 N N . VAL A 1 125 ? -14.327 6.977 22.718 1.00 96.50 125 VAL A N 1
ATOM 969 C CA . VAL A 1 125 ? -15.175 8.145 22.942 1.00 96.50 125 VAL A CA 1
ATOM 970 C C . VAL A 1 125 ? -16.639 7.712 22.966 1.00 96.50 125 VAL A C 1
ATOM 972 O O . VAL A 1 125 ? -17.366 8.077 23.886 1.00 96.50 125 VAL A O 1
ATOM 975 N N . ILE A 1 126 ? -17.055 6.868 22.020 1.00 94.38 126 ILE A N 1
ATOM 976 C CA . ILE A 1 126 ? -18.427 6.350 21.956 1.00 94.38 126 ILE A CA 1
ATOM 977 C C . ILE A 1 126 ? -18.760 5.485 23.182 1.00 94.38 126 ILE A C 1
ATOM 979 O O . ILE A 1 126 ? -19.780 5.726 23.827 1.00 94.38 126 ILE A O 1
ATOM 983 N N . GLY A 1 127 ? -17.902 4.526 23.547 1.00 94.50 127 GLY A N 1
ATOM 984 C CA . GLY A 1 127 ? -18.141 3.648 24.702 1.00 94.50 127 GLY A CA 1
ATOM 985 C C . GLY A 1 127 ? -18.167 4.399 26.039 1.00 94.50 127 GLY A C 1
ATOM 986 O O . GLY A 1 127 ? -18.978 4.103 26.921 1.00 94.50 127 GLY A O 1
ATOM 987 N N . MET A 1 128 ? -17.340 5.438 26.183 1.00 95.69 128 MET A N 1
ATOM 988 C CA . MET A 1 128 ? -17.365 6.310 27.359 1.00 95.69 128 MET A CA 1
ATOM 989 C C . MET A 1 128 ? -18.622 7.183 27.404 1.00 95.69 128 MET A C 1
ATOM 991 O O . MET A 1 128 ? -19.196 7.337 28.480 1.00 95.69 128 MET A O 1
ATOM 995 N N . ILE A 1 129 ? -19.100 7.702 26.267 1.00 94.94 129 ILE A N 1
ATOM 996 C CA . ILE A 1 129 ? -20.387 8.418 26.196 1.00 94.94 129 ILE A CA 1
ATOM 997 C C . ILE A 1 129 ? -21.534 7.502 26.643 1.00 94.94 129 ILE A C 1
ATOM 999 O O . ILE A 1 129 ? -22.367 7.912 27.450 1.00 94.94 129 ILE A O 1
ATOM 1003 N N . GLU A 1 130 ? -21.560 6.251 26.179 1.00 92.00 130 GLU A N 1
ATOM 1004 C CA . GLU A 1 130 ? -22.570 5.270 26.594 1.00 92.00 130 GLU A CA 1
ATOM 1005 C C . GLU A 1 130 ? -22.499 4.982 28.101 1.00 92.00 130 GLU A C 1
ATOM 1007 O O . GLU A 1 130 ? -23.518 4.998 28.792 1.00 92.00 130 GLU A O 1
ATOM 1012 N N . THR A 1 131 ? -21.287 4.829 28.638 1.00 93.94 131 THR A N 1
ATOM 1013 C CA . THR A 1 131 ? -21.058 4.629 30.076 1.00 93.94 131 THR A CA 1
ATOM 1014 C C . THR A 1 131 ? -21.581 5.809 30.904 1.00 93.94 131 THR A C 1
ATOM 1016 O O . THR A 1 131 ? -22.279 5.604 31.898 1.00 93.94 131 THR A O 1
ATOM 1019 N N . PHE A 1 132 ? -21.301 7.050 30.492 1.00 95.00 132 PHE A N 1
ATOM 1020 C CA . PHE A 1 132 ? -21.797 8.244 31.185 1.00 95.00 132 PHE A CA 1
ATOM 1021 C C . PHE A 1 132 ? -23.317 8.406 31.085 1.00 95.00 132 PHE A C 1
ATOM 1023 O O . PHE A 1 132 ? -23.934 8.855 32.049 1.00 95.00 132 PHE A O 1
ATOM 1030 N N . ASN A 1 133 ? -23.934 7.989 29.977 1.00 94.12 133 ASN A N 1
ATOM 1031 C CA . ASN A 1 133 ? -25.392 7.965 29.848 1.00 94.12 133 ASN A CA 1
ATOM 1032 C C . ASN A 1 133 ? -26.042 6.958 30.808 1.00 94.12 133 ASN A C 1
ATOM 1034 O O . ASN A 1 133 ? -27.084 7.242 31.392 1.00 94.12 133 ASN A O 1
ATOM 1038 N N . VAL A 1 134 ? -25.421 5.794 31.028 1.00 93.31 134 VAL A N 1
ATOM 1039 C CA . VAL A 1 134 ? -25.898 4.842 32.046 1.00 93.31 134 VAL A CA 1
ATOM 1040 C C . VAL A 1 134 ? -25.824 5.469 33.438 1.00 93.31 134 VAL A C 1
ATOM 1042 O O . VAL A 1 134 ? -26.786 5.371 34.198 1.00 93.31 134 VAL A O 1
ATOM 1045 N N . ILE A 1 135 ? -24.715 6.148 33.751 1.00 94.69 135 ILE A N 1
ATOM 1046 C CA . ILE A 1 135 ? -24.528 6.826 35.040 1.00 94.69 135 ILE A CA 1
ATOM 1047 C C . ILE A 1 135 ? -25.560 7.943 35.238 1.00 94.69 135 ILE A C 1
ATOM 1049 O O . ILE A 1 135 ? -26.087 8.095 36.337 1.00 94.69 135 ILE A O 1
ATOM 1053 N N . SER A 1 136 ? -25.869 8.727 34.204 1.00 94.69 136 SER A N 1
ATOM 1054 C CA . SER A 1 136 ? -26.807 9.847 34.333 1.00 94.69 136 SER A CA 1
ATOM 1055 C C . SER A 1 136 ? -28.248 9.389 34.573 1.00 94.69 136 SER A C 1
ATOM 1057 O O . SER A 1 136 ? -28.970 10.035 35.329 1.00 94.69 136 SER A O 1
ATOM 1059 N N . VAL A 1 137 ? -28.659 8.267 33.972 1.00 93.62 137 VAL A N 1
ATOM 1060 C CA . VAL A 1 137 ? -30.032 7.743 34.075 1.00 93.62 137 VAL A CA 1
ATOM 1061 C C . VAL A 1 137 ? -30.220 6.840 35.295 1.00 93.62 137 VAL A C 1
ATOM 1063 O O . VAL A 1 137 ? -31.237 6.929 35.979 1.00 93.62 137 VAL A O 1
ATOM 1066 N N . PHE A 1 138 ? -29.256 5.961 35.576 1.00 91.44 138 PHE A N 1
ATOM 1067 C CA . PHE A 1 138 ? -29.382 4.905 36.590 1.00 91.44 138 PHE A CA 1
ATOM 1068 C C . PHE A 1 138 ? -28.449 5.096 37.795 1.00 91.44 138 PHE A C 1
ATOM 1070 O O . PHE A 1 138 ? -28.383 4.229 38.673 1.00 91.44 138 PHE A O 1
ATOM 1077 N N . GLY A 1 139 ? -27.703 6.204 37.849 1.00 89.75 139 GLY A N 1
ATOM 1078 C CA . GLY A 1 139 ? -26.634 6.388 38.824 1.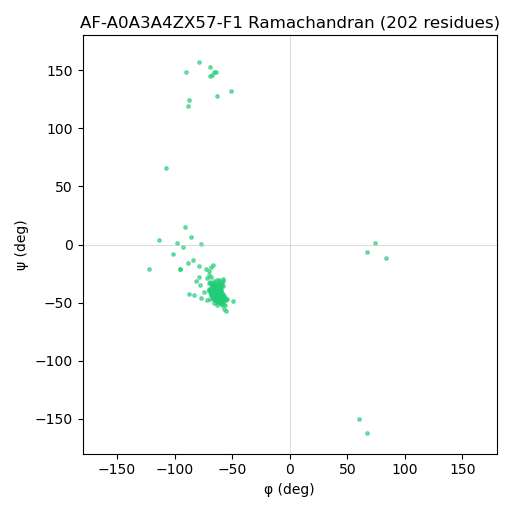00 89.75 139 GLY A CA 1
ATOM 1079 C C . GLY A 1 139 ? -25.563 5.305 38.681 1.00 89.75 139 GLY A C 1
ATOM 1080 O O . GLY A 1 139 ? -25.356 4.716 37.623 1.00 89.75 139 GLY A O 1
ATOM 1081 N N . THR A 1 140 ? -24.905 4.971 39.784 1.00 89.00 140 THR A N 1
ATOM 1082 C CA . THR A 1 140 ? -23.920 3.878 39.831 1.00 89.00 140 THR A CA 1
ATOM 1083 C C . THR A 1 140 ? -24.551 2.503 40.088 1.00 89.00 140 THR A C 1
ATOM 1085 O O . THR A 1 140 ? -23.837 1.517 40.258 1.00 89.00 140 THR A O 1
ATOM 1088 N N . GLY A 1 141 ? -25.888 2.411 40.109 1.00 85.88 141 GLY A N 1
ATOM 1089 C CA . GLY A 1 141 ? -26.615 1.185 40.449 1.00 85.88 141 GLY A CA 1
ATOM 1090 C C . GLY A 1 141 ? -26.566 0.095 39.372 1.00 85.88 141 GLY A C 1
ATOM 1091 O O . GLY A 1 141 ? -26.753 -1.079 39.685 1.00 85.88 141 GLY A O 1
ATOM 1092 N N . ASN A 1 142 ? -26.278 0.447 38.112 1.00 89.56 142 ASN A N 1
ATOM 1093 C CA . ASN A 1 142 ? -26.200 -0.500 36.994 1.00 89.56 142 ASN A CA 1
ATOM 1094 C C . ASN A 1 142 ? -24.751 -0.744 36.536 1.00 89.56 142 ASN A C 1
ATOM 1096 O O . ASN A 1 142 ? -24.356 -0.414 35.415 1.00 89.56 142 ASN A O 1
ATOM 1100 N N . ALA A 1 143 ? -23.955 -1.362 37.412 1.00 91.25 143 ALA A N 1
ATOM 1101 C CA . ALA A 1 143 ? -22.540 -1.642 37.160 1.00 91.25 143 ALA A CA 1
ATOM 1102 C C . ALA A 1 143 ? -22.292 -2.498 35.901 1.00 91.25 143 ALA A C 1
ATOM 1104 O O . ALA A 1 143 ? -21.283 -2.318 35.223 1.00 91.25 143 ALA A O 1
ATOM 1105 N N . LYS A 1 144 ? -23.217 -3.405 35.550 1.00 91.38 144 LYS A N 1
ATOM 1106 C CA . LYS A 1 144 ? -23.084 -4.264 34.362 1.00 91.38 144 LYS A CA 1
ATOM 1107 C C . LYS A 1 144 ? -23.151 -3.456 33.064 1.00 91.38 144 LYS A C 1
ATOM 1109 O O . LYS A 1 144 ? -22.321 -3.656 32.184 1.00 91.38 144 LYS A O 1
ATOM 1114 N N . ALA A 1 145 ? -24.111 -2.539 32.947 1.00 89.06 145 ALA A N 1
ATOM 1115 C CA . ALA A 1 145 ? -24.223 -1.692 31.762 1.00 89.06 145 ALA A CA 1
ATOM 1116 C C . ALA A 1 145 ? -23.031 -0.727 31.639 1.00 89.06 145 ALA A C 1
ATOM 1118 O O . ALA A 1 145 ? -22.510 -0.536 30.544 1.00 89.06 145 ALA A O 1
ATOM 1119 N N . MET A 1 146 ? -22.532 -0.200 32.763 1.00 92.00 146 MET A N 1
ATOM 1120 C CA . MET A 1 146 ? -21.302 0.601 32.777 1.00 92.00 146 MET A CA 1
ATOM 1121 C C . MET A 1 146 ? -20.086 -0.202 32.293 1.00 92.00 146 MET A C 1
ATOM 1123 O O . MET A 1 146 ? -19.326 0.269 31.450 1.00 92.00 146 MET A O 1
ATOM 1127 N N . ALA A 1 147 ? -19.916 -1.431 32.790 1.00 92.69 147 ALA A N 1
ATOM 1128 C CA . ALA A 1 147 ? -18.819 -2.305 32.383 1.00 92.69 147 ALA A CA 1
ATOM 1129 C C . ALA A 1 147 ? -18.863 -2.638 30.882 1.00 92.69 147 ALA A C 1
ATOM 1131 O O . ALA A 1 147 ? -17.813 -2.713 30.248 1.00 92.69 147 ALA A O 1
ATOM 1132 N N . ASN A 1 148 ? -20.059 -2.776 30.299 1.00 91.19 148 ASN A N 1
ATOM 1133 C CA . ASN A 1 148 ? -20.212 -3.003 28.862 1.00 91.19 148 ASN A CA 1
ATOM 1134 C C . ASN A 1 148 ? -19.673 -1.829 28.028 1.00 91.19 148 ASN A C 1
ATOM 1136 O O . ASN A 1 148 ? -18.888 -2.064 27.113 1.00 91.19 148 ASN A O 1
ATOM 1140 N N . GLY A 1 149 ? -20.029 -0.580 28.356 1.00 91.12 149 GLY A N 1
ATOM 1141 C CA . GLY A 1 149 ? -19.545 0.598 27.620 1.00 91.12 149 GLY A CA 1
ATOM 1142 C C . GLY A 1 149 ? -18.021 0.762 27.696 1.00 91.12 149 GLY A C 1
ATOM 1143 O O . GLY A 1 149 ? -17.362 1.039 26.691 1.00 91.12 149 GLY A O 1
ATOM 1144 N N . ILE A 1 150 ? -17.436 0.484 28.866 1.00 94.19 150 ILE A N 1
ATOM 1145 C CA . ILE A 1 150 ? -15.976 0.452 29.051 1.00 94.19 150 ILE A CA 1
ATOM 1146 C C . ILE A 1 150 ? -15.344 -0.679 28.223 1.00 94.19 150 ILE A C 1
ATOM 1148 O O . ILE A 1 150 ? -14.313 -0.477 27.584 1.00 94.19 150 ILE A O 1
ATOM 1152 N N . SER A 1 151 ? -15.957 -1.865 28.194 1.00 93.75 151 SER A N 1
ATOM 1153 C CA . SER A 1 151 ? -15.452 -2.992 27.403 1.00 93.75 151 SER A CA 1
ATOM 1154 C C . SER A 1 151 ? -15.453 -2.679 25.906 1.00 93.75 151 SER A C 1
ATOM 1156 O O . SER A 1 151 ? -14.460 -2.947 25.234 1.00 93.75 151 SER A O 1
ATOM 1158 N N . VAL A 1 152 ? -16.522 -2.062 25.386 1.00 92.56 152 VAL A N 1
ATOM 1159 C CA . VAL A 1 152 ? -16.607 -1.612 23.984 1.00 92.56 152 VAL A CA 1
ATOM 1160 C C . VAL A 1 152 ? -15.444 -0.667 23.658 1.00 92.56 152 VAL A C 1
ATOM 1162 O O . VAL A 1 152 ? -14.757 -0.834 22.646 1.00 92.56 152 VAL A O 1
ATOM 1165 N N . ALA A 1 153 ? -15.179 0.301 24.541 1.00 94.56 153 ALA A N 1
ATOM 1166 C CA . ALA A 1 153 ? -14.087 1.260 24.389 1.00 94.56 153 ALA A CA 1
ATOM 1167 C C . ALA A 1 153 ? -12.703 0.583 24.319 1.00 94.56 153 ALA A C 1
ATOM 1169 O O . ALA A 1 153 ? -11.874 0.916 23.469 1.00 94.56 153 ALA A O 1
ATOM 1170 N N . LEU A 1 154 ? -12.447 -0.389 25.194 1.00 95.31 154 LEU A N 1
ATOM 1171 C CA . LEU A 1 154 ? -11.165 -1.096 25.232 1.00 95.31 154 LEU A CA 1
ATOM 1172 C C . LEU A 1 154 ? -10.969 -1.996 24.006 1.00 95.31 154 LEU A C 1
ATOM 1174 O O . LEU A 1 154 ? -9.926 -1.919 23.357 1.00 95.31 154 LEU A O 1
ATOM 1178 N N . ILE A 1 155 ? -11.989 -2.781 23.645 1.00 94.94 155 ILE A N 1
ATOM 1179 C CA . ILE A 1 155 ? -11.942 -3.722 22.515 1.00 94.94 155 ILE A CA 1
ATOM 1180 C C . ILE A 1 155 ? -11.691 -2.987 21.193 1.00 94.94 155 ILE A C 1
ATOM 1182 O O . ILE A 1 155 ? -10.864 -3.407 20.379 1.00 94.94 155 ILE A O 1
ATOM 1186 N N . THR A 1 156 ? -12.370 -1.859 20.975 1.00 95.06 156 THR A N 1
ATOM 1187 C CA . THR A 1 156 ? -12.201 -1.058 19.751 1.00 95.06 156 THR A CA 1
ATOM 1188 C C . THR A 1 156 ? -10.793 -0.469 19.636 1.00 95.06 156 THR A C 1
ATOM 1190 O O . THR A 1 156 ? -10.207 -0.494 18.551 1.00 95.06 156 THR A O 1
ATOM 1193 N N . THR A 1 157 ? -10.203 -0.014 20.746 1.00 96.38 157 THR A N 1
ATOM 1194 C CA . THR A 1 157 ? -8.814 0.485 20.779 1.00 96.38 157 THR A CA 1
ATOM 1195 C C . THR A 1 157 ? -7.807 -0.608 20.500 1.00 96.38 157 THR A C 1
ATOM 1197 O O . THR A 1 157 ? -6.932 -0.439 19.650 1.00 96.38 157 THR A O 1
ATOM 1200 N N . GLU A 1 158 ? -7.935 -1.729 21.209 1.00 96.31 158 GLU A N 1
ATOM 1201 C CA . GLU A 1 158 ? -7.062 -2.885 21.046 1.00 96.31 158 GLU A CA 1
ATOM 1202 C C . GLU A 1 158 ? -7.064 -3.347 19.587 1.00 96.31 158 GLU A C 1
ATOM 1204 O O . GLU A 1 158 ? -6.007 -3.492 18.971 1.00 96.31 158 GLU A O 1
ATOM 1209 N N . THR A 1 159 ? -8.252 -3.472 18.993 1.00 95.69 159 THR A N 1
ATOM 1210 C CA . THR A 1 159 ? -8.406 -3.896 17.598 1.00 95.69 159 THR A CA 1
ATOM 1211 C C . THR A 1 159 ? -7.799 -2.881 16.626 1.00 95.69 159 THR A C 1
ATOM 1213 O O . THR A 1 159 ? -7.094 -3.267 15.692 1.00 95.69 159 THR A O 1
ATOM 1216 N N . GLY A 1 160 ? -8.015 -1.579 16.849 1.00 96.75 160 GLY A N 1
ATOM 1217 C CA . GLY A 1 160 ? -7.407 -0.521 16.040 1.00 96.75 160 GLY A CA 1
ATOM 1218 C C . GLY A 1 160 ? -5.877 -0.584 16.053 1.00 96.75 160 GLY A C 1
ATOM 1219 O O . GLY A 1 160 ? -5.244 -0.496 14.999 1.00 96.75 160 GLY A O 1
ATOM 1220 N N . LEU A 1 161 ? -5.277 -0.816 17.225 1.00 97.75 161 LEU A N 1
ATOM 1221 C CA . LEU A 1 161 ? -3.830 -0.990 17.378 1.00 97.75 161 LEU A CA 1
ATOM 1222 C C . LEU A 1 161 ? -3.323 -2.276 16.717 1.00 97.75 161 LEU A C 1
ATOM 1224 O O . LEU A 1 161 ? -2.295 -2.248 16.038 1.00 97.75 161 LEU A O 1
ATOM 1228 N N . LEU A 1 162 ? -4.054 -3.383 16.858 1.00 96.69 162 LEU A N 1
ATOM 1229 C CA . LEU A 1 162 ? -3.703 -4.672 16.260 1.00 96.69 162 LEU A CA 1
ATOM 1230 C C . LEU A 1 162 ? -3.651 -4.602 14.728 1.00 96.69 162 LEU A C 1
ATOM 1232 O O . LEU A 1 162 ? -2.824 -5.269 14.107 1.00 96.69 162 LEU A O 1
ATOM 1236 N N . VAL A 1 163 ? -4.480 -3.755 14.114 1.00 96.88 163 VAL A N 1
ATOM 1237 C CA . VAL A 1 163 ? -4.410 -3.445 12.678 1.00 96.88 163 VAL A CA 1
ATOM 1238 C C . VAL A 1 163 ? -3.254 -2.480 12.378 1.00 96.88 163 VAL A C 1
ATOM 1240 O O . VAL A 1 163 ? -2.475 -2.714 11.453 1.00 96.88 163 VAL A O 1
ATOM 1243 N N . ALA A 1 164 ? -3.101 -1.413 13.164 1.00 97.88 164 ALA A N 1
ATOM 1244 C CA . ALA A 1 164 ? -2.128 -0.349 12.916 1.00 97.88 164 ALA A CA 1
ATOM 1245 C C . ALA A 1 164 ? -0.667 -0.823 12.962 1.00 97.88 164 ALA A C 1
ATOM 1247 O O . ALA A 1 164 ? 0.117 -0.498 12.071 1.00 97.88 164 ALA A O 1
ATOM 1248 N N . ILE A 1 165 ? -0.296 -1.598 13.986 1.00 97.75 165 ILE A N 1
ATOM 1249 C CA . ILE A 1 165 ? 1.087 -2.031 14.244 1.00 97.75 165 ILE A CA 1
ATOM 1250 C C . ILE A 1 165 ? 1.705 -2.751 13.029 1.00 97.75 165 ILE A C 1
ATOM 1252 O O . ILE A 1 165 ? 2.732 -2.284 12.517 1.00 97.75 165 ILE A O 1
ATOM 1256 N N . PRO A 1 166 ? 1.114 -3.847 12.509 1.00 97.06 166 PRO A N 1
ATOM 1257 C CA . PRO A 1 166 ? 1.643 -4.502 11.318 1.00 97.06 166 PRO A CA 1
ATOM 1258 C C . PRO A 1 166 ? 1.542 -3.604 10.080 1.00 97.06 166 PRO A C 1
ATOM 1260 O O . PRO A 1 166 ? 2.451 -3.623 9.249 1.00 97.06 166 PRO A O 1
ATOM 1263 N N . GLY A 1 167 ? 0.490 -2.782 9.969 1.00 97.19 167 GLY A N 1
ATOM 1264 C CA . GLY A 1 167 ? 0.303 -1.838 8.867 1.00 97.19 167 GLY A CA 1
ATOM 1265 C C . GLY A 1 167 ? 1.457 -0.842 8.732 1.00 97.19 167 GLY A C 1
ATOM 1266 O O . GLY A 1 167 ? 2.055 -0.726 7.662 1.00 97.19 167 GLY A O 1
ATOM 1267 N N . VAL A 1 168 ? 1.832 -0.177 9.829 1.00 97.75 168 VAL A N 1
ATOM 1268 C CA . VAL A 1 168 ? 2.948 0.782 9.870 1.00 97.75 168 VAL A CA 1
ATOM 1269 C C . VAL A 1 168 ? 4.274 0.083 9.580 1.00 97.75 168 VAL A C 1
ATOM 1271 O O . VAL A 1 168 ? 5.077 0.575 8.777 1.00 97.75 168 VAL A O 1
ATOM 1274 N N . PHE A 1 169 ? 4.506 -1.088 10.183 1.00 97.81 169 PHE A N 1
ATOM 1275 C CA . PHE A 1 169 ? 5.728 -1.853 9.950 1.00 97.81 169 PHE A CA 1
ATOM 1276 C C . PHE A 1 169 ? 5.883 -2.210 8.467 1.00 97.81 169 PHE A C 1
ATOM 1278 O O . PHE A 1 169 ? 6.907 -1.888 7.853 1.00 97.81 169 PHE A O 1
ATOM 1285 N N . LEU A 1 170 ? 4.851 -2.798 7.860 1.00 97.38 170 LEU A N 1
ATOM 1286 C CA . LEU A 1 170 ? 4.869 -3.207 6.458 1.00 97.38 170 LEU A CA 1
ATOM 1287 C C . LEU A 1 170 ? 4.963 -2.004 5.518 1.00 97.38 170 LEU A C 1
ATOM 1289 O O . LEU A 1 170 ? 5.797 -2.024 4.612 1.00 97.38 170 LEU A O 1
ATOM 1293 N N . ALA A 1 171 ? 4.227 -0.920 5.777 1.00 96.94 171 ALA A N 1
ATOM 1294 C CA . ALA A 1 171 ? 4.360 0.323 5.020 1.00 96.94 171 ALA A CA 1
ATOM 1295 C C . ALA A 1 171 ? 5.814 0.822 5.014 1.00 96.94 171 ALA A C 1
ATOM 1297 O O . ALA A 1 171 ? 6.366 1.109 3.951 1.00 96.94 171 ALA A O 1
ATOM 1298 N N . SER A 1 172 ? 6.481 0.838 6.175 1.00 96.62 172 SER A N 1
ATOM 1299 C CA . SER A 1 172 ? 7.886 1.257 6.276 1.00 96.62 172 SER A CA 1
ATOM 1300 C C . SER A 1 172 ? 8.831 0.358 5.466 1.00 96.62 172 SER A C 1
ATOM 1302 O O . SER A 1 172 ? 9.767 0.844 4.827 1.00 96.62 172 SER A O 1
ATOM 1304 N N . THR A 1 173 ? 8.586 -0.957 5.442 1.00 96.50 173 THR A N 1
ATOM 1305 C CA . THR A 1 173 ? 9.396 -1.896 4.649 1.00 96.50 173 THR A CA 1
ATOM 1306 C C . THR A 1 173 ? 9.200 -1.698 3.147 1.00 96.50 173 THR A C 1
ATOM 1308 O O . THR A 1 173 ? 10.179 -1.744 2.400 1.00 96.50 173 THR A O 1
ATOM 1311 N N . LEU A 1 174 ? 7.968 -1.419 2.709 1.00 96.19 174 LEU A N 1
ATOM 1312 C CA . LEU A 1 174 ? 7.640 -1.140 1.312 1.00 96.19 174 LEU A CA 1
ATOM 1313 C C . LEU A 1 174 ? 8.254 0.188 0.851 1.00 96.19 174 LEU A C 1
ATOM 1315 O O . LEU A 1 174 ? 8.832 0.237 -0.233 1.00 96.19 174 LEU A O 1
ATOM 1319 N N . TRP A 1 175 ? 8.235 1.226 1.694 1.00 96.69 175 TRP A N 1
ATOM 1320 C CA . TRP A 1 175 ? 8.940 2.487 1.437 1.00 96.69 175 TRP A CA 1
ATOM 1321 C C . TRP A 1 175 ? 10.444 2.280 1.251 1.00 96.69 175 TRP A C 1
ATOM 1323 O O . TRP A 1 175 ? 11.015 2.760 0.273 1.00 96.69 175 TRP A O 1
ATOM 1333 N N . ARG A 1 176 ? 11.087 1.497 2.129 1.00 96.00 176 ARG A N 1
ATOM 1334 C CA . ARG A 1 176 ? 12.510 1.142 1.980 1.00 96.00 176 ARG A CA 1
ATOM 1335 C C . ARG A 1 176 ? 12.783 0.354 0.695 1.00 96.00 176 ARG A C 1
ATOM 1337 O O . ARG A 1 176 ? 13.823 0.538 0.069 1.00 96.00 176 ARG A O 1
ATOM 1344 N N . ALA A 1 177 ? 11.878 -0.539 0.297 1.00 94.19 177 ALA A N 1
ATOM 1345 C CA . ALA A 1 177 ? 12.004 -1.281 -0.956 1.00 94.19 177 ALA A CA 1
ATOM 1346 C C . ALA A 1 177 ? 11.882 -0.364 -2.187 1.00 94.19 177 ALA A C 1
ATOM 1348 O O . ALA A 1 177 ? 12.737 -0.444 -3.066 1.00 94.19 177 ALA A O 1
ATOM 1349 N N . SER A 1 178 ? 10.895 0.541 -2.209 1.00 95.50 178 SER A N 1
ATOM 1350 C CA . SER A 1 178 ? 10.750 1.563 -3.259 1.00 95.50 178 SER A CA 1
ATOM 1351 C C . SER A 1 178 ? 11.989 2.454 -3.352 1.00 95.50 178 SER A C 1
ATOM 1353 O O . SER A 1 178 ? 12.551 2.613 -4.432 1.00 95.50 178 SER A O 1
ATOM 1355 N N . ALA A 1 179 ? 12.480 2.970 -2.219 1.00 95.50 179 ALA A N 1
ATOM 1356 C CA . ALA A 1 179 ? 13.655 3.837 -2.185 1.00 95.50 179 ALA A CA 1
ATOM 1357 C C . ALA A 1 179 ? 14.891 3.170 -2.811 1.00 95.50 179 ALA A C 1
ATOM 1359 O O . ALA A 1 179 ? 15.562 3.788 -3.631 1.00 95.50 179 ALA A O 1
ATOM 1360 N N . ARG A 1 180 ? 15.147 1.891 -2.498 1.00 93.50 180 ARG A N 1
ATOM 1361 C CA . ARG A 1 180 ? 16.255 1.128 -3.100 1.00 93.50 180 ARG A CA 1
ATOM 1362 C C . ARG A 1 180 ? 16.124 1.000 -4.618 1.00 93.50 180 ARG A C 1
ATOM 1364 O O . ARG A 1 180 ? 17.103 1.200 -5.325 1.00 93.50 180 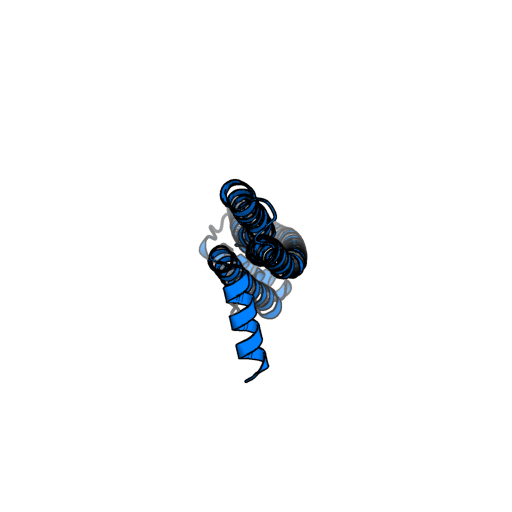ARG A O 1
ATOM 1371 N N . LEU A 1 181 ? 14.924 0.698 -5.113 1.00 92.62 181 LEU A N 1
ATOM 1372 C CA . LEU A 1 181 ? 14.664 0.605 -6.553 1.00 92.62 181 LEU A CA 1
ATOM 1373 C C . LEU A 1 181 ? 14.818 1.951 -7.261 1.00 92.62 181 LEU A C 1
ATOM 1375 O O . LEU A 1 181 ? 15.317 2.004 -8.377 1.00 92.62 181 LEU A O 1
ATOM 1379 N N 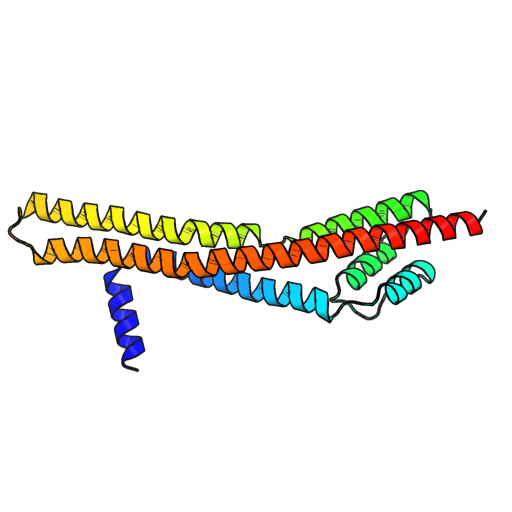. LYS A 1 182 ? 14.433 3.051 -6.611 1.00 94.31 182 LYS A N 1
ATOM 1380 C CA . LYS A 1 182 ? 14.643 4.394 -7.156 1.00 94.31 182 LYS A CA 1
ATOM 1381 C C . LYS A 1 182 ? 16.117 4.748 -7.265 1.00 94.31 182 LYS A C 1
ATOM 1383 O O . LYS A 1 182 ? 16.508 5.317 -8.271 1.00 94.31 182 LYS A O 1
ATOM 1388 N N . THR A 1 183 ? 16.925 4.396 -6.265 1.00 95.12 183 THR A N 1
ATOM 1389 C CA . THR A 1 183 ? 18.377 4.592 -6.342 1.00 95.12 183 THR A CA 1
ATOM 1390 C C . THR A 1 183 ? 18.973 3.809 -7.511 1.00 95.12 183 THR A C 1
ATOM 1392 O O . THR A 1 183 ? 19.739 4.374 -8.281 1.00 95.12 183 THR A O 1
ATOM 1395 N N . GLN A 1 184 ? 18.557 2.553 -7.705 1.00 92.81 184 GLN A N 1
ATOM 1396 C CA . GLN A 1 184 ? 18.978 1.754 -8.865 1.00 92.81 184 GLN A CA 1
ATOM 1397 C C . GLN A 1 184 ? 18.545 2.391 -10.191 1.00 92.81 184 GLN A C 1
ATOM 1399 O O . GLN A 1 184 ? 19.341 2.485 -11.119 1.00 92.81 184 GLN A O 1
ATOM 1404 N N . LEU A 1 185 ? 17.310 2.889 -10.265 1.00 93.88 185 LEU A N 1
ATOM 1405 C CA . LEU A 1 185 ? 16.812 3.618 -11.427 1.00 93.88 185 LEU A CA 1
ATOM 1406 C C . LEU A 1 185 ? 17.650 4.874 -11.714 1.00 93.88 185 LEU A C 1
ATOM 1408 O O . LEU A 1 185 ? 18.019 5.103 -12.861 1.00 93.88 185 LEU A O 1
ATOM 1412 N N . ASP A 1 186 ? 17.983 5.666 -10.693 1.00 94.38 186 ASP A N 1
ATOM 1413 C CA . ASP A 1 186 ? 18.810 6.869 -10.844 1.00 94.38 186 ASP A CA 1
ATOM 1414 C C . ASP A 1 186 ? 20.223 6.524 -11.365 1.00 94.38 186 ASP A C 1
ATOM 1416 O O . ASP A 1 186 ? 20.739 7.207 -12.255 1.00 94.38 186 ASP A O 1
ATOM 1420 N N . GLU A 1 187 ? 20.827 5.432 -10.882 1.00 94.31 187 GLU A N 1
ATOM 1421 C CA . GLU A 1 187 ? 22.101 4.903 -11.393 1.00 94.31 187 GLU A CA 1
ATOM 1422 C C . GLU A 1 187 ? 21.994 4.464 -12.865 1.00 94.31 187 GLU A C 1
ATOM 1424 O O . GLU A 1 187 ? 22.830 4.842 -13.695 1.00 94.31 187 GLU A O 1
ATOM 1429 N N . ASP A 1 188 ? 20.940 3.723 -13.215 1.00 93.69 188 ASP A N 1
ATOM 1430 C CA . ASP A 1 188 ? 20.708 3.231 -14.573 1.00 93.69 188 ASP A CA 1
ATOM 1431 C C . ASP A 1 188 ? 20.511 4.389 -15.569 1.00 93.69 188 ASP A C 1
ATOM 1433 O O . ASP A 1 188 ? 21.064 4.358 -16.672 1.00 93.69 188 ASP A O 1
ATOM 1437 N N . ILE A 1 189 ? 19.800 5.457 -15.182 1.00 94.25 189 ILE A N 1
ATOM 1438 C CA . ILE A 1 189 ? 19.630 6.663 -16.014 1.00 94.25 189 ILE A CA 1
ATOM 1439 C C . ILE A 1 189 ? 20.985 7.280 -16.359 1.00 94.25 189 ILE A C 1
ATOM 1441 O O . ILE A 1 189 ? 21.210 7.653 -17.511 1.00 94.25 189 ILE A O 1
ATOM 1445 N N . VAL A 1 190 ? 21.896 7.398 -15.388 1.00 94.62 190 VAL A N 1
ATOM 1446 C CA . VAL A 1 190 ? 23.228 7.985 -15.616 1.00 94.62 190 VAL A CA 1
ATOM 1447 C C . VAL A 1 190 ? 24.025 7.151 -16.621 1.00 94.62 190 VAL A C 1
ATOM 1449 O O . VAL A 1 190 ? 24.704 7.702 -17.496 1.00 94.62 190 VAL A O 1
ATOM 1452 N N . ILE A 1 191 ? 23.934 5.824 -16.523 1.00 94.31 191 ILE A N 1
ATOM 1453 C CA . ILE A 1 191 ? 24.602 4.900 -17.443 1.00 94.31 191 ILE A CA 1
ATOM 1454 C C . ILE A 1 191 ? 24.012 5.027 -18.853 1.00 94.3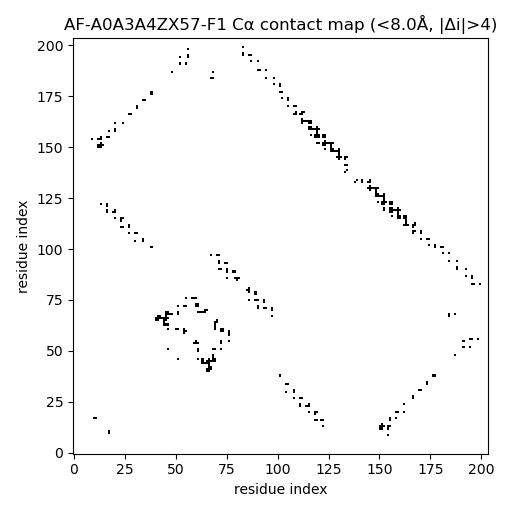1 191 ILE A C 1
ATOM 1456 O O . ILE A 1 191 ? 24.764 5.178 -19.821 1.00 94.31 191 ILE A O 1
ATOM 1460 N N . LEU A 1 192 ? 22.684 5.018 -18.981 1.00 93.25 192 LEU A N 1
ATOM 1461 C CA . LEU A 1 192 ? 21.996 5.116 -20.268 1.00 93.25 192 LEU A CA 1
ATOM 1462 C C . LEU A 1 192 ? 22.184 6.495 -20.931 1.00 93.25 192 LEU A C 1
ATOM 1464 O O . LEU A 1 192 ? 22.454 6.557 -22.131 1.00 93.25 192 LEU A O 1
ATOM 1468 N N . ASP A 1 193 ? 22.170 7.596 -20.168 1.00 93.25 193 ASP A N 1
ATOM 1469 C CA . ASP A 1 193 ? 22.478 8.948 -20.672 1.00 93.25 193 ASP A CA 1
ATOM 1470 C C . ASP A 1 193 ? 23.894 9.011 -21.261 1.00 93.25 193 ASP A C 1
ATOM 1472 O O . ASP A 1 193 ? 24.108 9.550 -22.351 1.00 93.25 193 ASP A O 1
ATOM 1476 N N . ARG A 1 194 ? 24.873 8.393 -20.586 1.00 91.06 194 ARG A N 1
ATOM 1477 C CA . ARG A 1 194 ? 26.254 8.305 -21.082 1.00 91.06 194 ARG A CA 1
ATOM 1478 C C . ARG A 1 194 ? 26.338 7.531 -22.397 1.00 91.06 194 ARG A C 1
ATOM 1480 O O . ARG A 1 194 ? 27.136 7.893 -23.264 1.00 91.06 194 ARG A O 1
ATOM 1487 N N . VAL A 1 195 ? 25.543 6.474 -22.553 1.00 90.38 195 VAL A N 1
ATOM 1488 C CA . VAL A 1 195 ? 25.479 5.698 -23.798 1.00 90.38 195 VAL A CA 1
ATOM 1489 C C . VAL A 1 195 ? 24.923 6.545 -24.940 1.00 90.38 195 VAL A C 1
ATOM 1491 O O . VAL A 1 195 ? 25.548 6.585 -26.000 1.00 90.38 195 VAL A O 1
ATOM 1494 N N . LEU A 1 196 ? 23.832 7.280 -24.708 1.00 89.56 196 LEU A N 1
ATOM 1495 C CA . LEU A 1 196 ? 23.252 8.188 -25.703 1.00 89.56 196 LEU A CA 1
ATOM 1496 C C . LEU A 1 196 ? 24.232 9.300 -26.105 1.00 89.56 196 LEU A C 1
ATOM 1498 O O . LEU A 1 196 ? 24.389 9.590 -27.288 1.00 89.56 196 LEU A O 1
ATOM 1502 N N . ARG A 1 197 ? 24.973 9.872 -25.145 1.00 88.12 197 ARG A N 1
ATOM 1503 C CA . ARG A 1 197 ? 26.022 10.866 -25.442 1.00 88.12 197 ARG A CA 1
ATOM 1504 C C . ARG A 1 197 ? 27.119 10.316 -26.346 1.00 88.12 197 ARG A C 1
ATOM 1506 O O . ARG A 1 197 ? 27.556 11.012 -27.252 1.00 88.12 197 ARG A O 1
ATOM 1513 N N . ARG A 1 198 ? 27.586 9.089 -26.099 1.00 85.38 198 ARG A N 1
ATOM 1514 C CA . ARG A 1 198 ? 28.644 8.472 -26.916 1.00 85.38 198 ARG A CA 1
ATOM 1515 C C . ARG A 1 198 ? 28.170 8.130 -28.326 1.00 85.38 198 ARG A C 1
ATOM 1517 O O . ARG A 1 198 ? 28.982 8.192 -29.241 1.00 85.38 198 ARG A O 1
ATOM 1524 N N . ALA A 1 199 ? 26.898 7.773 -28.494 1.00 78.50 199 ALA A N 1
ATOM 1525 C CA . ALA A 1 199 ? 26.313 7.551 -29.814 1.00 78.50 199 ALA A CA 1
ATOM 1526 C C . ALA A 1 199 ? 26.292 8.853 -30.633 1.00 78.50 199 ALA A C 1
ATOM 1528 O O . ALA A 1 199 ? 26.769 8.861 -31.759 1.00 78.50 199 ALA A O 1
ATOM 1529 N N . ALA A 1 200 ? 25.889 9.967 -30.013 1.00 75.25 200 ALA A N 1
ATOM 1530 C CA . ALA A 1 200 ? 25.849 11.285 -30.651 1.00 75.25 200 ALA A CA 1
ATOM 1531 C C . ALA A 1 200 ? 27.208 11.766 -31.188 1.00 75.25 200 ALA A C 1
ATOM 1533 O O . ALA A 1 200 ? 27.265 12.464 -32.188 1.00 75.25 200 ALA A O 1
ATOM 1534 N N . VAL A 1 201 ? 28.305 11.411 -30.508 1.00 72.44 201 VAL A N 1
ATOM 1535 C CA . VAL A 1 201 ? 29.671 11.809 -30.896 1.00 72.44 201 VAL A CA 1
ATOM 1536 C C . VAL A 1 201 ? 30.221 10.954 -32.046 1.00 72.44 201 VAL A C 1
ATOM 1538 O O . VAL A 1 201 ? 31.186 11.355 -32.677 1.00 72.44 201 VAL A O 1
ATOM 1541 N N . ARG A 1 202 ? 29.646 9.775 -32.320 1.00 60.94 202 ARG A N 1
ATOM 1542 C CA . ARG A 1 202 ? 30.077 8.898 -33.428 1.00 60.94 202 ARG A CA 1
ATOM 1543 C C . ARG A 1 202 ? 29.378 9.188 -34.758 1.00 60.94 202 ARG A C 1
ATOM 1545 O O . ARG A 1 202 ? 29.837 8.683 -35.774 1.00 60.94 202 ARG A O 1
ATOM 1552 N N . GLU A 1 203 ? 28.269 9.923 -34.738 1.00 54.91 203 GLU A N 1
ATOM 1553 C CA . GLU A 1 203 ? 27.498 10.298 -35.935 1.00 54.91 203 GLU A CA 1
ATOM 1554 C C . GLU A 1 203 ? 27.910 11.662 -36.522 1.00 54.91 203 GLU A C 1
ATOM 1556 O O . GLU A 1 203 ? 27.379 12.059 -37.558 1.00 54.91 203 GLU A O 1
ATOM 1561 N N . VAL A 1 204 ? 28.855 12.361 -35.878 1.00 48.22 204 VAL A N 1
ATOM 1562 C CA . VAL A 1 204 ? 29.484 13.614 -36.339 1.00 48.22 204 VAL A CA 1
ATOM 1563 C C . VAL A 1 204 ? 30.900 13.316 -36.807 1.00 48.22 204 VAL A C 1
ATOM 1565 O O . VAL A 1 204 ? 31.288 13.859 -37.863 1.00 48.22 204 VAL A O 1
#

pLDDT: mean 90.94, std 7.94, range [48.22, 98.0]